Protein AF-A0A935NZQ6-F1 (afdb_monomer_lite)

Structure (mmCIF, N/CA/C/O backbone):
data_AF-A0A935NZQ6-F1
#
_entry.id   AF-A0A935NZQ6-F1
#
loop_
_atom_site.group_PDB
_atom_site.id
_atom_site.type_symbol
_atom_site.label_atom_id
_atom_site.label_alt_id
_atom_site.label_comp_id
_atom_site.label_asym_id
_atom_site.label_entity_id
_atom_site.label_seq_id
_atom_site.pdbx_PDB_ins_code
_atom_site.Cartn_x
_atom_site.Cartn_y
_atom_site.Cartn_z
_atom_site.occupancy
_atom_site.B_iso_or_equiv
_atom_site.auth_seq_id
_atom_site.auth_comp_id
_atom_site.auth_asym_id
_atom_site.auth_atom_id
_atom_site.pdbx_PDB_model_num
ATOM 1 N N . MET A 1 1 ? 27.430 2.231 -12.522 1.00 45.47 1 MET A N 1
ATOM 2 C CA . MET A 1 1 ? 25.991 1.995 -12.296 1.00 45.47 1 MET A CA 1
ATOM 3 C C . MET A 1 1 ? 25.926 1.097 -11.083 1.00 45.47 1 MET A C 1
ATOM 5 O O . MET A 1 1 ? 26.586 0.071 -11.104 1.00 45.47 1 MET A O 1
ATOM 9 N N . SER A 1 2 ? 25.324 1.546 -9.984 1.00 48.81 2 SER A N 1
ATOM 10 C CA . SER A 1 2 ? 25.290 0.745 -8.761 1.00 48.81 2 SER A CA 1
ATOM 11 C C . SER A 1 2 ? 24.293 -0.385 -8.964 1.00 48.81 2 SER A C 1
ATOM 13 O O . SER A 1 2 ? 23.090 -0.133 -8.991 1.00 48.81 2 SER A O 1
ATOM 15 N N . ASP A 1 3 ? 24.790 -1.606 -9.136 1.00 58.00 3 ASP A N 1
ATOM 16 C CA . ASP A 1 3 ? 23.968 -2.803 -9.021 1.00 58.00 3 ASP A CA 1
ATOM 17 C C . ASP A 1 3 ? 23.341 -2.752 -7.623 1.00 58.00 3 ASP A C 1
ATOM 19 O O . ASP A 1 3 ? 24.052 -2.711 -6.616 1.00 58.00 3 ASP A O 1
ATOM 23 N N . GLY A 1 4 ? 22.018 -2.587 -7.551 1.00 65.19 4 GLY A N 1
ATOM 24 C CA . GLY A 1 4 ? 21.311 -2.398 -6.285 1.00 65.19 4 GLY A CA 1
ATOM 25 C C . GLY A 1 4 ? 21.630 -3.496 -5.270 1.00 65.19 4 GLY A C 1
ATOM 26 O O . GLY A 1 4 ? 22.142 -4.563 -5.610 1.00 65.19 4 GLY A O 1
ATOM 27 N N . LYS A 1 5 ? 21.257 -3.287 -4.005 1.00 81.94 5 LYS A N 1
ATOM 28 C CA . LYS A 1 5 ? 21.519 -4.244 -2.911 1.00 81.94 5 LYS A CA 1
ATOM 29 C C . LYS A 1 5 ? 20.957 -5.651 -3.175 1.00 81.94 5 LYS A C 1
ATOM 31 O O . LYS A 1 5 ? 21.402 -6.597 -2.533 1.00 81.94 5 LYS A O 1
ATOM 36 N N . CYS A 1 6 ? 20.007 -5.779 -4.104 1.00 87.62 6 CYS A N 1
ATOM 37 C CA . CYS A 1 6 ? 19.431 -7.041 -4.569 1.00 87.62 6 CYS A CA 1
ATOM 38 C C . CYS A 1 6 ? 19.382 -7.173 -6.100 1.00 87.62 6 CYS A C 1
ATOM 40 O O . CYS A 1 6 ? 18.562 -7.930 -6.616 1.00 87.62 6 CYS A O 1
ATOM 42 N N . GLY A 1 7 ? 20.229 -6.435 -6.820 1.00 88.56 7 GLY A N 1
ATOM 43 C CA . GLY A 1 7 ? 20.198 -6.375 -8.279 1.00 88.56 7 GLY A CA 1
ATOM 44 C C . GLY A 1 7 ? 19.050 -5.527 -8.836 1.00 88.56 7 GLY A C 1
ATOM 45 O O . GLY A 1 7 ? 18.386 -4.777 -8.113 1.00 88.56 7 GLY A O 1
ATOM 46 N N . THR A 1 8 ? 18.858 -5.652 -10.147 1.00 93.44 8 THR A N 1
ATOM 47 C CA . THR A 1 8 ? 17.902 -4.880 -10.947 1.00 93.44 8 THR A CA 1
ATOM 48 C C . THR A 1 8 ? 17.008 -5.838 -11.718 1.00 93.44 8 THR A C 1
ATOM 50 O O . THR A 1 8 ? 17.515 -6.707 -12.427 1.00 93.44 8 THR A O 1
ATOM 53 N N . HIS A 1 9 ? 15.693 -5.669 -11.612 1.00 96.00 9 HIS A N 1
ATOM 54 C CA . HIS A 1 9 ? 14.713 -6.413 -12.405 1.00 96.00 9 HIS A CA 1
ATOM 55 C C . HIS A 1 9 ? 14.101 -5.491 -13.460 1.00 96.00 9 HIS A C 1
ATOM 57 O O . HIS A 1 9 ? 13.864 -4.310 -13.200 1.00 96.00 9 HIS A O 1
ATOM 63 N N . THR A 1 10 ? 13.856 -6.023 -14.658 1.00 96.44 10 THR A N 1
ATOM 64 C CA . THR A 1 10 ? 13.262 -5.267 -15.768 1.00 96.44 10 THR A CA 1
ATOM 65 C C . THR A 1 10 ? 12.012 -5.959 -16.289 1.00 96.44 10 THR A C 1
ATOM 67 O O . THR A 1 10 ? 11.941 -7.186 -16.346 1.00 96.44 10 THR A O 1
ATOM 70 N N . TYR A 1 11 ? 11.024 -5.154 -16.662 1.00 95.88 11 TYR A N 1
ATOM 71 C CA . TYR A 1 11 ? 9.691 -5.597 -17.039 1.00 95.88 11 TYR A CA 1
ATOM 72 C C . TYR A 1 11 ? 9.278 -4.887 -18.331 1.00 95.88 11 TYR A C 1
ATOM 74 O O . TYR A 1 11 ? 9.078 -3.670 -18.315 1.00 95.88 11 TYR A O 1
ATOM 82 N N . PRO A 1 12 ? 9.168 -5.606 -19.460 1.00 95.81 12 PRO A N 1
ATOM 83 C CA . PRO A 1 12 ? 8.698 -5.027 -20.715 1.00 95.81 12 PRO A CA 1
ATOM 84 C C . PRO A 1 12 ? 7.173 -4.838 -20.714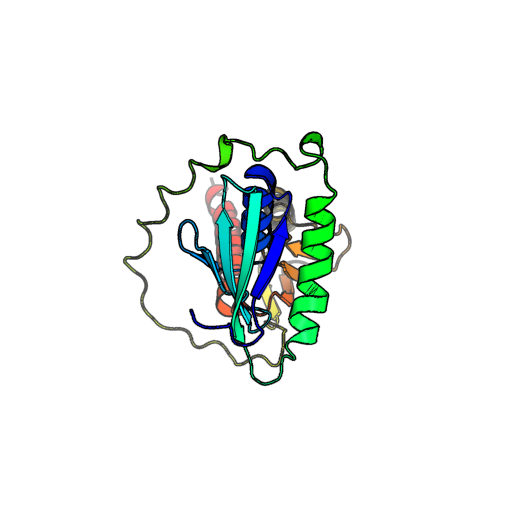 1.00 95.81 12 PRO A C 1
ATOM 86 O O . PRO A 1 12 ? 6.476 -5.335 -19.828 1.00 95.81 12 PRO A O 1
ATOM 89 N N . ASN A 1 13 ? 6.647 -4.184 -21.752 1.00 94.00 13 ASN A N 1
ATOM 90 C CA . ASN A 1 13 ? 5.206 -4.023 -22.001 1.00 94.00 13 ASN A CA 1
ATOM 91 C C . ASN A 1 13 ? 4.448 -3.328 -20.857 1.00 94.00 13 ASN A C 1
ATOM 93 O O . ASN A 1 13 ? 3.295 -3.652 -20.560 1.00 94.00 13 ASN A O 1
ATOM 97 N N . ILE A 1 14 ? 5.111 -2.375 -20.207 1.00 94.94 14 ILE A N 1
ATOM 98 C CA . ILE A 1 14 ? 4.496 -1.497 -19.218 1.00 94.94 14 ILE A CA 1
ATOM 99 C C . ILE A 1 14 ? 4.232 -0.157 -19.900 1.00 94.94 14 ILE A C 1
ATOM 101 O O . ILE A 1 14 ? 5.173 0.502 -20.331 1.00 94.94 14 ILE A O 1
ATOM 105 N N . ASP A 1 15 ? 2.968 0.237 -20.020 1.00 94.06 15 ASP A N 1
ATOM 106 C CA . ASP A 1 15 ? 2.570 1.548 -20.538 1.00 94.06 15 ASP A CA 1
ATOM 107 C C . ASP A 1 15 ? 2.406 2.585 -19.407 1.00 94.06 15 ASP A C 1
ATOM 109 O O . ASP A 1 15 ? 2.466 2.263 -18.216 1.00 94.06 15 ASP A O 1
ATOM 113 N N . GLN A 1 16 ? 2.191 3.851 -19.776 1.00 92.44 16 GLN A N 1
ATOM 114 C CA . GLN A 1 16 ? 2.035 4.950 -18.816 1.00 92.44 16 GLN A CA 1
ATOM 115 C C . GLN A 1 16 ? 0.854 4.736 -17.855 1.00 92.44 16 GLN A C 1
ATOM 117 O O . GLN A 1 16 ? 0.953 5.091 -16.679 1.00 92.44 16 GLN A O 1
ATOM 122 N N . ASN A 1 17 ? -0.256 4.157 -18.322 1.00 91.50 17 ASN A N 1
ATOM 123 C CA . ASN A 1 17 ? -1.436 3.935 -17.485 1.00 91.50 17 ASN A CA 1
ATOM 124 C C . ASN A 1 17 ? -1.132 2.888 -16.410 1.00 91.50 17 ASN A C 1
ATOM 126 O O . ASN A 1 17 ? -1.462 3.093 -15.240 1.00 91.50 17 ASN A O 1
ATOM 130 N N . LYS A 1 18 ? -0.418 1.818 -16.780 1.00 93.62 18 LYS A N 1
ATOM 131 C CA . LYS A 1 18 ? 0.083 0.803 -15.843 1.00 93.62 18 LYS A CA 1
ATOM 132 C C . LYS A 1 18 ? 1.032 1.407 -14.810 1.00 93.62 18 LYS A C 1
ATOM 134 O O . LYS A 1 18 ? 0.883 1.121 -13.625 1.00 93.62 18 LYS A O 1
ATOM 139 N N . ILE A 1 19 ? 1.955 2.282 -15.221 1.00 94.38 19 ILE A N 1
ATOM 140 C CA . ILE A 1 19 ? 2.821 3.012 -14.278 1.00 94.38 19 ILE A CA 1
ATOM 141 C C . ILE A 1 19 ? 1.992 3.839 -13.300 1.00 94.38 19 ILE A C 1
ATOM 143 O O . ILE A 1 19 ? 2.199 3.738 -12.091 1.00 94.38 19 ILE A O 1
ATOM 147 N N . ASN A 1 20 ? 1.041 4.630 -13.794 1.00 92.06 20 ASN A N 1
ATOM 148 C CA . ASN A 1 20 ? 0.223 5.484 -12.938 1.00 92.06 20 ASN A CA 1
ATOM 149 C C . ASN A 1 20 ? -0.570 4.655 -11.917 1.00 92.06 20 ASN A C 1
ATOM 151 O O . ASN A 1 20 ? -0.580 5.003 -10.736 1.00 92.06 20 ASN A O 1
ATOM 155 N N . ALA A 1 21 ? -1.145 3.527 -12.345 1.00 89.88 21 ALA A N 1
ATOM 156 C CA . ALA A 1 21 ? -1.838 2.593 -11.463 1.00 89.88 21 ALA A CA 1
ATOM 157 C C . ALA A 1 21 ? -0.898 1.986 -10.403 1.00 89.88 21 ALA A C 1
ATOM 159 O O . ALA A 1 21 ? -1.248 1.958 -9.224 1.00 89.88 21 ALA A O 1
ATOM 160 N N . ILE A 1 22 ? 0.319 1.571 -10.785 1.00 92.94 22 ILE A N 1
ATOM 161 C CA . ILE A 1 22 ? 1.333 1.062 -9.844 1.00 92.94 22 ILE A CA 1
ATOM 162 C C . ILE A 1 22 ? 1.685 2.132 -8.801 1.00 92.94 22 ILE A C 1
ATOM 164 O O . ILE A 1 22 ? 1.652 1.861 -7.600 1.00 92.94 22 ILE A O 1
ATOM 168 N N . LEU A 1 23 ? 2.002 3.356 -9.233 1.00 94.12 23 LEU A N 1
ATOM 169 C CA . LEU A 1 23 ? 2.381 4.440 -8.321 1.00 94.12 23 LEU A CA 1
ATOM 170 C C . LEU A 1 23 ? 1.223 4.843 -7.401 1.00 94.12 23 LEU A C 1
ATOM 172 O O . LEU A 1 23 ? 1.450 5.143 -6.228 1.00 94.12 23 LEU A O 1
ATOM 176 N N . GLN A 1 24 ? -0.012 4.847 -7.905 1.00 90.00 24 GLN A N 1
ATOM 177 C CA . GLN A 1 24 ? -1.200 5.114 -7.098 1.00 90.00 24 GLN A CA 1
ATOM 178 C C . GLN A 1 24 ? -1.414 4.018 -6.050 1.00 90.00 24 GLN A C 1
ATOM 180 O O . GLN A 1 24 ? -1.582 4.343 -4.876 1.00 90.00 24 GLN A O 1
ATOM 185 N N . ALA A 1 25 ? -1.335 2.743 -6.437 1.00 88.12 25 ALA A N 1
ATOM 186 C CA . ALA A 1 25 ? -1.474 1.616 -5.518 1.00 88.12 25 ALA A CA 1
ATOM 187 C C . ALA A 1 25 ? -0.393 1.630 -4.424 1.00 88.12 25 ALA A C 1
ATOM 189 O O . ALA A 1 25 ? -0.692 1.386 -3.256 1.00 88.12 25 ALA A O 1
ATOM 190 N N . LEU A 1 26 ? 0.849 1.989 -4.772 1.00 90.81 26 LEU A N 1
ATOM 191 C CA . LEU A 1 26 ? 1.933 2.166 -3.800 1.00 90.81 26 LEU A CA 1
ATOM 192 C C . LEU A 1 26 ? 1.633 3.289 -2.799 1.00 90.81 26 LEU A C 1
ATOM 194 O O . LEU A 1 26 ? 1.851 3.118 -1.602 1.00 90.81 26 LEU A O 1
ATOM 198 N N . ARG A 1 27 ? 1.107 4.429 -3.256 1.00 91.06 27 ARG A N 1
ATOM 199 C CA . ARG A 1 27 ? 0.707 5.521 -2.351 1.00 91.06 27 ARG A CA 1
ATOM 200 C C . ARG A 1 27 ? -0.464 5.111 -1.459 1.00 91.06 27 ARG A C 1
ATOM 202 O O . ARG A 1 27 ? -0.442 5.384 -0.264 1.00 91.06 27 ARG A O 1
ATOM 209 N N . GLN A 1 28 ? -1.456 4.419 -2.019 1.00 86.06 28 GLN A N 1
ATOM 210 C CA . GLN A 1 28 ? -2.618 3.917 -1.278 1.00 86.06 28 GLN A CA 1
ATOM 211 C C . GLN A 1 28 ? -2.238 2.867 -0.228 1.00 86.06 28 GLN A C 1
ATOM 213 O O . GLN A 1 28 ? -2.862 2.816 0.828 1.00 86.06 28 GLN A O 1
ATOM 218 N N . SER A 1 29 ? -1.189 2.073 -0.466 1.00 81.94 29 SER A N 1
ATOM 219 C CA . SER A 1 29 ? -0.654 1.135 0.529 1.00 81.94 29 SER A CA 1
ATOM 220 C C . SER A 1 29 ? 0.201 1.805 1.617 1.00 81.94 29 SER A C 1
ATOM 222 O O . SER A 1 29 ? 0.696 1.124 2.516 1.00 81.94 29 SER A O 1
ATOM 224 N N . GLY A 1 30 ? 0.363 3.132 1.563 1.00 88.38 30 GLY A N 1
ATOM 225 C CA . GLY A 1 30 ? 1.135 3.914 2.529 1.00 88.38 30 GLY A CA 1
ATOM 226 C C . GLY A 1 30 ? 2.617 4.060 2.183 1.00 88.38 30 GLY A C 1
ATOM 227 O O . GLY A 1 30 ? 3.390 4.508 3.028 1.00 88.38 30 GLY A O 1
ATOM 228 N N . SER A 1 31 ? 3.037 3.700 0.967 1.00 91.25 31 SER A N 1
ATOM 229 C CA . SER A 1 31 ? 4.415 3.929 0.519 1.00 91.25 31 SER A CA 1
ATOM 230 C C . SER A 1 31 ? 4.630 5.402 0.171 1.00 91.25 31 SER A C 1
ATOM 232 O O . SER A 1 31 ? 3.777 6.048 -0.446 1.00 91.25 31 SER A O 1
ATOM 234 N N . THR A 1 32 ? 5.807 5.936 0.489 1.00 93.94 32 THR A N 1
ATOM 235 C CA . THR A 1 32 ? 6.201 7.269 0.024 1.00 93.94 32 THR A CA 1
ATOM 236 C C . THR A 1 32 ? 6.872 7.153 -1.336 1.00 93.94 32 THR A C 1
ATOM 238 O O . THR A 1 32 ? 7.909 6.513 -1.474 1.00 93.94 32 THR A O 1
ATOM 241 N N . VAL A 1 33 ? 6.289 7.804 -2.342 1.00 95.56 33 VAL A N 1
ATOM 242 C CA . VAL A 1 33 ? 6.829 7.863 -3.705 1.00 95.56 33 VAL A CA 1
ATOM 243 C C . VAL A 1 33 ? 7.297 9.287 -3.984 1.00 95.56 33 VAL A C 1
ATOM 245 O O . VAL A 1 33 ? 6.483 10.211 -3.989 1.00 95.56 33 VAL A O 1
ATOM 248 N N . THR A 1 34 ? 8.588 9.463 -4.250 1.00 95.62 34 THR A N 1
ATOM 249 C CA . THR A 1 34 ? 9.199 10.756 -4.605 1.00 95.62 34 THR A CA 1
ATOM 250 C C . THR A 1 34 ? 9.922 10.679 -5.946 1.00 95.62 34 THR A C 1
ATOM 252 O O . THR A 1 34 ? 10.214 9.592 -6.440 1.00 95.62 34 THR A O 1
ATOM 255 N N . GLY A 1 35 ? 10.233 11.834 -6.534 1.00 93.69 35 GLY A N 1
ATOM 256 C CA . GLY A 1 35 ? 10.883 11.921 -7.842 1.00 93.69 35 GLY A CA 1
ATOM 257 C C . GLY A 1 35 ? 9.901 11.863 -9.012 1.00 93.69 35 GLY A C 1
ATOM 258 O O . GLY A 1 35 ? 8.709 11.605 -8.845 1.00 93.69 35 GLY A O 1
ATOM 259 N N . ASN A 1 36 ? 10.420 12.138 -10.206 1.00 91.94 36 ASN A N 1
ATOM 260 C CA . ASN A 1 36 ? 9.671 12.117 -11.457 1.00 91.94 36 ASN A CA 1
ATOM 261 C C . ASN A 1 36 ? 10.477 11.344 -12.506 1.00 91.94 36 ASN A C 1
ATOM 263 O O . ASN A 1 36 ? 11.131 11.955 -13.343 1.00 91.94 36 ASN A O 1
ATOM 267 N N . ASN A 1 37 ? 10.461 10.011 -12.391 1.00 91.31 37 ASN A N 1
ATOM 268 C CA . ASN A 1 37 ? 11.185 9.065 -13.244 1.00 91.31 37 ASN A CA 1
ATOM 269 C C . ASN A 1 37 ? 12.696 9.380 -13.430 1.00 91.31 37 ASN A C 1
ATOM 271 O O . ASN A 1 37 ? 13.072 10.089 -14.363 1.00 91.31 37 ASN A O 1
ATOM 275 N N . PRO A 1 38 ? 13.590 8.820 -12.594 1.00 95.19 38 PRO A N 1
ATOM 276 C CA . PRO A 1 38 ? 13.330 7.731 -11.657 1.00 95.19 38 PRO A CA 1
ATOM 277 C C . PRO A 1 38 ? 12.513 8.164 -10.432 1.00 95.19 38 PRO A C 1
ATOM 279 O O . PRO A 1 38 ? 12.670 9.266 -9.904 1.00 95.19 38 PRO A O 1
ATOM 282 N N . TRP A 1 39 ? 11.642 7.267 -9.972 1.00 96.44 39 TRP A N 1
ATOM 283 C CA . TRP A 1 39 ? 10.909 7.377 -8.715 1.00 96.44 39 TRP A CA 1
ATOM 284 C C . TRP A 1 39 ? 11.646 6.630 -7.612 1.00 96.44 39 TRP A C 1
ATOM 286 O O . TRP A 1 39 ? 12.048 5.485 -7.802 1.00 96.44 39 TRP A O 1
ATOM 296 N N . ASN A 1 40 ? 11.760 7.243 -6.440 1.00 96.00 40 ASN A N 1
ATOM 297 C CA . ASN A 1 40 ? 12.199 6.571 -5.224 1.00 96.00 40 ASN A CA 1
ATOM 298 C C . ASN A 1 40 ? 10.966 6.193 -4.405 1.00 96.00 40 ASN A C 1
ATOM 300 O O . ASN A 1 40 ? 10.135 7.052 -4.098 1.00 96.00 40 ASN A O 1
ATOM 304 N N . VAL A 1 41 ? 10.860 4.917 -4.058 1.00 95.62 41 VAL A N 1
ATOM 305 C CA . VAL A 1 41 ? 9.750 4.346 -3.300 1.00 95.62 41 VAL A CA 1
ATOM 306 C C . VAL A 1 41 ? 10.285 3.860 -1.964 1.00 95.62 41 VAL A C 1
ATOM 308 O O . VAL A 1 41 ? 11.081 2.923 -1.910 1.00 95.62 41 VAL A O 1
ATOM 311 N N . ASP A 1 42 ? 9.830 4.483 -0.886 1.00 93.88 42 ASP A N 1
ATOM 312 C CA . ASP A 1 42 ? 10.008 3.961 0.462 1.00 93.88 42 ASP A CA 1
ATOM 313 C C . ASP A 1 42 ? 8.748 3.189 0.844 1.00 93.88 42 ASP A C 1
ATOM 315 O O . ASP A 1 42 ? 7.665 3.767 0.972 1.00 93.88 42 ASP A O 1
ATOM 319 N N . THR A 1 43 ? 8.875 1.866 0.958 1.00 89.19 43 THR A N 1
ATOM 320 C CA . THR A 1 43 ? 7.734 1.014 1.317 1.00 89.19 43 THR A CA 1
ATOM 321 C C . THR A 1 43 ? 7.382 1.114 2.791 1.00 89.19 43 THR A C 1
ATOM 323 O O . THR A 1 43 ? 6.297 0.668 3.161 1.00 89.19 43 THR A O 1
ATOM 326 N N . HIS A 1 44 ? 8.279 1.678 3.612 1.00 84.44 44 HIS A N 1
ATOM 327 C CA . HIS A 1 44 ? 8.201 1.791 5.065 1.00 84.44 44 HIS A CA 1
ATOM 328 C C . HIS A 1 44 ? 7.944 0.449 5.769 1.00 84.44 44 HIS A C 1
ATOM 330 O O . HIS A 1 44 ? 8.870 -0.129 6.339 1.00 84.44 44 HIS A O 1
ATOM 336 N N . ASN A 1 45 ? 6.712 -0.067 5.665 1.00 67.50 45 ASN A N 1
ATOM 337 C CA . ASN A 1 45 ? 6.161 -1.322 6.200 1.00 67.50 45 ASN A CA 1
ATOM 338 C C . ASN A 1 45 ? 7.046 -2.546 6.008 1.00 67.50 45 ASN A C 1
ATOM 340 O O . ASN A 1 45 ? 7.062 -3.442 6.847 1.00 67.50 45 ASN A O 1
ATOM 344 N N . ASN A 1 46 ? 7.768 -2.596 4.895 1.00 74.38 46 ASN A N 1
ATOM 345 C CA . ASN A 1 46 ? 8.513 -3.784 4.506 1.00 74.38 46 ASN A CA 1
ATOM 346 C C . ASN A 1 46 ? 10.023 -3.616 4.695 1.00 74.38 46 ASN A C 1
ATOM 348 O O . ASN A 1 46 ? 10.776 -4.547 4.416 1.00 74.38 46 ASN A O 1
ATOM 352 N N . GLY A 1 47 ? 10.479 -2.450 5.179 1.00 84.62 47 GLY A N 1
ATOM 353 C CA . GLY A 1 47 ? 11.900 -2.170 5.380 1.00 84.62 47 GLY A CA 1
ATOM 354 C C . GLY A 1 47 ? 12.710 -2.263 4.087 1.00 84.62 47 GLY A C 1
ATOM 355 O O . GLY A 1 47 ? 13.850 -2.717 4.120 1.00 84.62 47 GLY A O 1
ATOM 356 N N . VAL A 1 48 ? 12.111 -1.907 2.947 1.00 92.06 48 VAL A N 1
ATOM 357 C CA . VAL A 1 48 ? 12.746 -1.938 1.624 1.00 92.06 48 VAL A CA 1
ATOM 358 C C . VAL A 1 48 ? 12.539 -0.595 0.935 1.00 92.06 48 VAL A C 1
ATOM 360 O O . VAL A 1 48 ? 11.417 -0.081 0.882 1.00 92.06 48 VAL A O 1
ATOM 363 N N . LYS A 1 49 ? 13.615 -0.058 0.361 1.00 94.75 49 LYS A N 1
ATOM 364 C CA . LYS A 1 49 ? 13.571 1.101 -0.529 1.00 94.75 49 LYS A CA 1
ATOM 365 C C . LYS A 1 49 ? 13.876 0.657 -1.946 1.00 94.75 49 LYS A C 1
ATOM 367 O O . LYS A 1 49 ? 14.835 -0.077 -2.200 1.00 94.75 49 LYS A O 1
ATOM 372 N N . LEU A 1 50 ? 13.035 1.103 -2.864 1.00 95.50 50 LEU A N 1
ATOM 373 C CA . LEU A 1 50 ? 13.113 0.783 -4.277 1.00 95.50 50 LEU A CA 1
ATOM 374 C C . LEU A 1 50 ? 13.346 2.062 -5.073 1.00 95.50 50 LEU A C 1
ATOM 376 O O . LEU A 1 50 ? 12.923 3.148 -4.680 1.00 95.50 50 LEU A O 1
ATOM 380 N N . GLN A 1 51 ? 13.977 1.923 -6.226 1.00 96.31 51 GLN A N 1
ATOM 381 C CA . GLN A 1 51 ? 13.994 2.939 -7.260 1.00 96.31 51 GLN A CA 1
ATOM 382 C C . GLN A 1 51 ? 13.405 2.336 -8.529 1.00 96.31 51 GLN A C 1
ATOM 384 O O . GLN A 1 51 ? 13.888 1.314 -9.011 1.00 96.31 51 GLN A O 1
ATOM 389 N N . GLY A 1 52 ? 12.345 2.950 -9.040 1.00 96.19 52 GLY A N 1
ATOM 390 C CA . GLY A 1 52 ? 11.723 2.583 -10.304 1.00 96.19 52 GLY A CA 1
ATOM 391 C C . GLY A 1 52 ? 12.083 3.595 -11.382 1.00 96.19 52 GLY A C 1
ATOM 392 O O . GLY A 1 52 ? 12.005 4.795 -11.139 1.00 96.19 52 GLY A O 1
ATOM 393 N N . SER A 1 53 ? 12.436 3.143 -12.576 1.00 96.81 53 SER A N 1
ATOM 394 C CA . SER A 1 53 ? 12.543 3.999 -13.757 1.00 96.81 53 SER A CA 1
ATOM 395 C C . SER A 1 53 ? 11.805 3.366 -14.922 1.00 96.81 53 SER A C 1
ATOM 397 O O . SER A 1 53 ? 11.809 2.151 -15.090 1.00 96.81 53 SER A O 1
ATOM 399 N N . TRP A 1 54 ? 11.136 4.178 -15.726 1.00 97.06 54 TRP A N 1
ATOM 400 C CA . TRP A 1 54 ? 10.371 3.693 -16.866 1.00 97.06 54 TRP A CA 1
ATOM 401 C C . TRP A 1 54 ? 10.816 4.394 -18.138 1.00 97.06 54 TRP A C 1
ATOM 403 O O . TRP A 1 54 ? 10.874 5.619 -18.203 1.00 97.06 54 TRP A O 1
ATOM 413 N N . ASN A 1 55 ? 11.144 3.622 -19.163 1.00 96.56 55 ASN A N 1
ATOM 414 C CA . ASN A 1 55 ? 11.500 4.173 -20.458 1.00 96.56 55 ASN A CA 1
ATOM 415 C C . ASN A 1 55 ? 10.286 4.115 -21.386 1.00 96.56 55 ASN A C 1
ATOM 417 O O . ASN A 1 55 ? 9.900 3.039 -21.836 1.00 96.56 55 ASN A O 1
ATOM 421 N N . GLN A 1 56 ? 9.721 5.280 -21.705 1.00 94.62 56 GLN A N 1
ATOM 422 C CA . GLN A 1 56 ? 8.558 5.396 -22.584 1.00 94.62 56 GLN A CA 1
ATOM 423 C C . GLN A 1 56 ? 8.823 4.871 -24.003 1.00 94.62 56 GLN A C 1
ATOM 425 O O . GLN A 1 56 ? 7.936 4.275 -24.607 1.00 94.62 56 GLN A O 1
ATOM 430 N N . ALA A 1 57 ? 10.037 5.051 -24.532 1.00 94.62 57 ALA A N 1
ATOM 431 C CA . ALA A 1 57 ? 10.376 4.641 -25.895 1.00 94.62 57 ALA A CA 1
ATOM 432 C C . ALA A 1 57 ? 10.405 3.114 -26.051 1.00 94.62 57 ALA A C 1
ATOM 434 O O . ALA A 1 57 ? 10.060 2.594 -27.108 1.00 94.62 57 ALA A O 1
ATOM 435 N N . THR A 1 58 ? 10.803 2.395 -24.999 1.00 95.25 58 THR A N 1
ATOM 436 C CA . THR A 1 58 ? 10.891 0.926 -25.008 1.00 95.25 58 THR A CA 1
ATOM 437 C C . THR A 1 58 ? 9.778 0.247 -24.212 1.00 95.25 58 THR A C 1
ATOM 439 O O . THR A 1 58 ? 9.666 -0.975 -24.250 1.00 95.25 58 THR A O 1
ATOM 442 N N . SER A 1 59 ? 8.946 1.015 -23.498 1.00 95.44 59 SER A N 1
ATOM 443 C CA . SER A 1 59 ? 7.927 0.510 -22.565 1.00 95.44 59 SER A CA 1
ATOM 444 C C . SER A 1 59 ? 8.495 -0.475 -21.531 1.00 95.44 59 SER A C 1
ATOM 446 O O . SER A 1 59 ? 7.847 -1.459 -21.164 1.00 95.44 59 SER A O 1
ATOM 448 N N . VAL A 1 60 ? 9.730 -0.227 -21.075 1.00 96.81 60 VAL A N 1
ATOM 449 C CA . VAL A 1 60 ? 10.428 -1.058 -20.082 1.00 96.81 60 VAL A CA 1
ATOM 450 C C . VAL A 1 60 ? 10.470 -0.337 -18.740 1.00 96.81 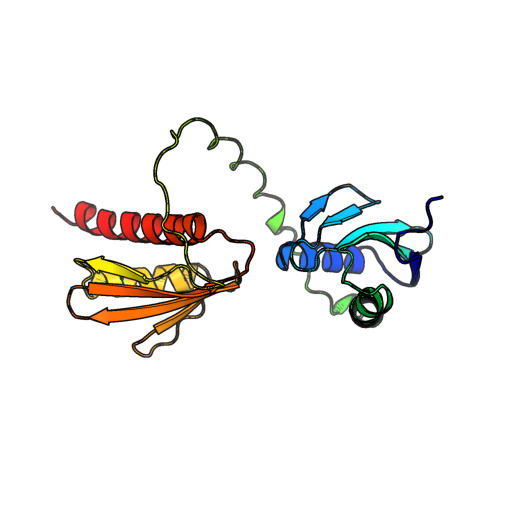60 VAL A C 1
ATOM 452 O O . VAL A 1 60 ? 11.012 0.764 -18.636 1.00 96.81 60 VAL A O 1
ATOM 455 N N . LEU A 1 61 ? 9.928 -0.982 -17.707 1.00 96.69 61 LEU A N 1
ATOM 456 C CA . LEU A 1 61 ? 10.078 -0.595 -16.305 1.00 96.69 61 LEU A CA 1
ATOM 457 C C . LEU A 1 61 ? 11.289 -1.323 -15.711 1.00 96.69 61 LEU A C 1
ATOM 459 O O . LEU A 1 61 ? 11.354 -2.547 -15.757 1.00 96.69 61 LEU A O 1
ATOM 463 N N . ALA A 1 62 ? 12.228 -0.588 -15.129 1.00 97.00 62 ALA A N 1
ATOM 464 C CA . ALA A 1 62 ? 13.324 -1.121 -14.334 1.00 97.00 62 ALA A CA 1
ATOM 465 C C . ALA A 1 62 ? 13.084 -0.809 -12.854 1.00 97.00 62 ALA A C 1
ATOM 467 O O . ALA A 1 62 ? 12.723 0.313 -12.502 1.00 97.00 62 ALA A O 1
ATOM 468 N N . ILE A 1 63 ? 13.289 -1.797 -11.986 1.00 96.00 63 ILE A N 1
ATOM 469 C CA . ILE A 1 63 ? 13.177 -1.656 -10.532 1.00 96.00 63 ILE A CA 1
ATOM 470 C C . ILE A 1 63 ? 14.492 -2.104 -9.903 1.00 96.00 63 ILE A C 1
ATOM 472 O O . ILE A 1 63 ? 15.000 -3.186 -10.202 1.00 96.00 63 ILE A O 1
ATOM 476 N N . ILE A 1 64 ? 15.026 -1.276 -9.012 1.00 95.44 64 ILE A N 1
ATOM 477 C CA . ILE A 1 64 ? 16.274 -1.507 -8.286 1.00 95.44 64 ILE A CA 1
ATOM 478 C C . ILE A 1 64 ? 15.980 -1.445 -6.789 1.00 95.44 64 ILE A C 1
ATOM 480 O O . ILE A 1 64 ? 15.319 -0.515 -6.332 1.00 95.44 64 ILE A O 1
ATOM 484 N N . VAL A 1 65 ? 16.501 -2.391 -6.005 1.00 94.25 65 VAL A N 1
ATOM 485 C CA . VAL A 1 65 ? 16.486 -2.282 -4.535 1.00 94.25 65 VAL A CA 1
ATOM 486 C C . VAL A 1 65 ? 17.660 -1.409 -4.101 1.00 94.25 65 VAL A C 1
ATOM 488 O O . VAL A 1 65 ? 18.818 -1.824 -4.199 1.00 94.25 65 VAL A O 1
ATOM 491 N N . THR A 1 66 ? 17.377 -0.196 -3.635 1.00 93.81 66 THR A N 1
ATOM 492 C CA . THR A 1 66 ? 18.408 0.761 -3.204 1.00 93.81 66 THR A CA 1
ATOM 493 C C . THR A 1 66 ? 18.825 0.532 -1.759 1.00 93.81 66 THR A C 1
ATOM 495 O O . THR A 1 66 ? 20.004 0.672 -1.434 1.00 93.81 66 THR A O 1
ATOM 498 N N . ASP A 1 67 ? 17.883 0.121 -0.911 1.00 93.19 67 ASP A N 1
ATOM 499 C CA . ASP A 1 67 ? 18.119 -0.157 0.501 1.00 93.19 67 ASP A CA 1
ATOM 500 C C . ASP A 1 67 ? 17.180 -1.255 1.010 1.00 93.19 67 ASP A C 1
ATOM 502 O O . ASP A 1 67 ? 16.085 -1.451 0.474 1.00 93.19 67 ASP A O 1
ATOM 506 N N . LYS A 1 68 ? 17.605 -1.978 2.046 1.00 90.81 68 LYS A N 1
ATOM 507 C CA . LYS A 1 68 ? 16.765 -2.968 2.724 1.00 90.81 68 LYS A CA 1
ATOM 508 C C . LYS A 1 68 ? 17.256 -3.265 4.134 1.00 90.81 68 LYS A C 1
ATOM 510 O O . LYS A 1 68 ? 18.459 -3.262 4.401 1.00 90.81 68 LYS A O 1
ATOM 515 N N . ASN A 1 69 ? 16.340 -3.694 4.992 1.00 88.31 69 ASN A N 1
ATOM 516 C CA . ASN A 1 69 ? 16.688 -4.264 6.284 1.00 88.31 69 ASN A CA 1
ATOM 517 C C . ASN A 1 69 ? 17.524 -5.546 6.119 1.00 88.31 69 ASN A C 1
ATOM 519 O O . ASN A 1 69 ? 17.349 -6.342 5.187 1.00 88.31 69 ASN A O 1
ATOM 523 N N . TRP A 1 70 ? 18.454 -5.757 7.051 1.00 83.56 70 TRP A N 1
ATOM 524 C CA . TRP A 1 70 ? 19.433 -6.845 6.979 1.00 83.56 70 TRP A CA 1
ATOM 525 C C . TRP A 1 70 ? 18.781 -8.238 6.965 1.00 83.56 70 TRP A C 1
ATOM 527 O O . TRP A 1 70 ? 19.274 -9.129 6.279 1.00 83.56 70 TRP A O 1
ATOM 537 N N . TYR A 1 71 ? 17.644 -8.399 7.649 1.00 84.19 71 TYR A N 1
ATOM 538 C CA . TYR A 1 71 ? 16.922 -9.667 7.782 1.00 84.19 71 TYR A CA 1
ATOM 539 C C . TYR A 1 71 ? 15.997 -9.996 6.601 1.00 84.19 71 TYR A C 1
ATOM 541 O O . TYR A 1 71 ? 15.416 -11.076 6.582 1.00 84.19 71 TYR A O 1
ATOM 549 N N . VAL A 1 72 ? 15.837 -9.099 5.620 1.00 85.44 72 VAL A N 1
ATOM 550 C CA . VAL A 1 72 ? 14.977 -9.333 4.448 1.00 85.44 72 VAL A CA 1
ATOM 551 C C . VAL A 1 72 ? 15.817 -9.946 3.318 1.00 85.44 72 VAL A C 1
ATOM 553 O O . VAL A 1 72 ? 16.694 -9.261 2.779 1.00 85.44 72 VAL A O 1
ATOM 556 N N . PRO A 1 73 ? 15.607 -11.218 2.925 1.00 90.88 73 PRO A N 1
ATOM 557 C CA . PRO A 1 73 ? 16.354 -11.830 1.829 1.00 90.88 73 PRO A CA 1
ATOM 558 C C . PRO A 1 73 ? 15.944 -11.232 0.481 1.00 90.88 73 PRO A C 1
ATOM 560 O O . PRO A 1 73 ? 14.758 -11.024 0.235 1.00 90.88 73 PRO A O 1
ATOM 563 N N . CYS A 1 74 ? 16.902 -11.031 -0.428 1.00 90.94 74 CYS A N 1
ATOM 564 C CA . CYS A 1 74 ? 16.619 -10.489 -1.762 1.00 90.94 74 CYS A CA 1
ATOM 565 C C . CYS A 1 74 ? 15.593 -11.321 -2.542 1.00 90.94 74 CYS A C 1
ATOM 567 O O . CYS A 1 74 ? 14.695 -10.754 -3.153 1.00 90.94 74 CYS A O 1
ATOM 569 N N . GLY A 1 75 ? 15.673 -12.654 -2.450 1.00 91.56 75 GLY A N 1
ATOM 570 C CA . GLY A 1 75 ? 14.699 -13.546 -3.083 1.00 91.56 75 GLY A CA 1
ATOM 571 C C . GLY A 1 75 ? 13.266 -13.259 -2.635 1.00 91.56 75 GLY A C 1
ATOM 572 O O . GLY A 1 75 ? 12.389 -13.146 -3.470 1.00 91.56 75 GLY A O 1
ATOM 573 N N . LYS A 1 76 ? 13.035 -12.996 -1.341 1.00 89.44 76 LYS A N 1
ATOM 574 C CA . LYS A 1 76 ? 11.690 -12.698 -0.819 1.00 89.44 76 LYS A CA 1
ATOM 575 C C . LYS A 1 76 ? 11.115 -11.379 -1.328 1.00 89.44 76 LYS A C 1
ATOM 577 O O . LYS A 1 76 ? 9.901 -11.272 -1.492 1.00 89.44 76 LYS A O 1
ATOM 582 N N . ILE A 1 77 ? 11.974 -10.391 -1.580 1.00 92.25 77 ILE A N 1
ATOM 583 C CA . ILE A 1 77 ? 11.559 -9.116 -2.174 1.00 92.25 77 ILE A CA 1
ATOM 584 C C . ILE A 1 77 ? 11.039 -9.376 -3.590 1.00 92.25 77 ILE A C 1
ATOM 586 O O . ILE A 1 77 ? 9.917 -8.991 -3.914 1.00 92.25 77 ILE A O 1
ATOM 590 N N . TRP A 1 78 ? 11.816 -10.089 -4.405 1.00 94.56 78 TRP A N 1
ATOM 591 C CA . TRP A 1 78 ? 11.452 -10.375 -5.793 1.00 94.56 78 TRP A CA 1
ATOM 592 C C . TRP A 1 78 ? 10.306 -11.381 -5.925 1.00 94.56 78 TRP A C 1
ATOM 594 O O . TRP A 1 78 ? 9.408 -11.150 -6.724 1.00 94.56 78 TRP A O 1
ATOM 604 N N . ASP A 1 79 ? 10.234 -12.396 -5.061 1.00 92.69 79 ASP A N 1
ATOM 605 C CA . ASP A 1 79 ? 9.094 -13.324 -4.969 1.00 92.69 79 ASP A CA 1
ATOM 606 C C . ASP A 1 79 ? 7.764 -12.587 -4.733 1.00 92.69 79 ASP A C 1
ATOM 608 O O . ASP A 1 79 ? 6.701 -13.094 -5.083 1.00 92.69 79 ASP A O 1
ATOM 612 N N . THR A 1 80 ? 7.817 -11.395 -4.130 1.00 90.56 80 THR A N 1
ATOM 613 C CA . THR A 1 80 ? 6.640 -10.555 -3.882 1.00 90.56 80 THR A CA 1
ATOM 614 C C . THR A 1 80 ? 6.381 -9.586 -5.035 1.00 90.56 80 THR A C 1
ATOM 616 O O . THR A 1 80 ? 5.239 -9.429 -5.460 1.00 90.56 80 THR A O 1
ATOM 619 N N . ILE A 1 81 ? 7.420 -8.922 -5.551 1.00 92.88 81 ILE A N 1
ATOM 620 C CA . ILE A 1 81 ? 7.275 -7.895 -6.595 1.00 92.88 81 ILE A CA 1
ATOM 621 C C . ILE A 1 81 ? 6.972 -8.525 -7.961 1.00 92.88 81 ILE A C 1
ATOM 623 O O . ILE A 1 81 ? 6.068 -8.056 -8.655 1.00 92.88 81 ILE A O 1
ATOM 627 N N . ASP A 1 82 ? 7.682 -9.589 -8.344 1.00 94.00 82 ASP A N 1
ATOM 628 C CA . ASP A 1 82 ? 7.597 -10.177 -9.683 1.00 94.00 82 ASP A CA 1
ATOM 629 C C . ASP A 1 82 ? 6.164 -10.618 -10.041 1.00 94.00 82 ASP A C 1
ATOM 631 O O . ASP A 1 82 ? 5.694 -10.254 -11.125 1.00 94.00 82 ASP A O 1
ATOM 635 N N . PRO A 1 83 ? 5.416 -11.345 -9.182 1.00 92.50 83 PRO A N 1
ATOM 636 C CA . PRO A 1 83 ? 4.048 -11.746 -9.507 1.00 92.50 83 PRO A CA 1
ATOM 637 C C . PRO A 1 83 ? 3.096 -10.553 -9.632 1.00 92.50 83 PRO A C 1
ATOM 639 O O . PRO A 1 83 ? 2.239 -10.544 -10.513 1.00 92.50 83 PRO A O 1
ATOM 642 N N . LEU A 1 84 ? 3.260 -9.526 -8.791 1.00 90.56 84 LEU A N 1
ATOM 643 C CA . LEU A 1 84 ? 2.414 -8.330 -8.827 1.00 90.56 84 LEU A CA 1
ATOM 644 C C . LEU A 1 84 ? 2.601 -7.563 -10.137 1.00 90.56 84 LEU A C 1
ATOM 646 O O . LEU A 1 84 ? 1.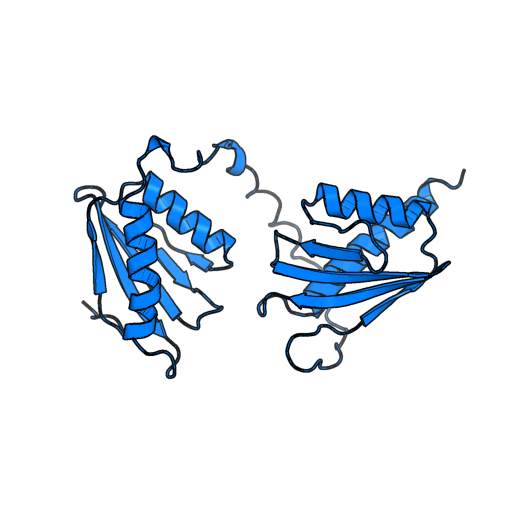618 -7.197 -10.781 1.00 90.56 84 LEU A O 1
ATOM 650 N N . ILE A 1 85 ? 3.849 -7.372 -10.570 1.00 92.31 85 ILE A N 1
ATOM 651 C CA . ILE A 1 85 ? 4.127 -6.695 -11.840 1.00 92.31 85 ILE A CA 1
ATOM 652 C C . ILE A 1 85 ? 3.669 -7.546 -13.028 1.00 92.31 85 ILE A C 1
ATOM 654 O O . ILE A 1 85 ? 3.086 -7.002 -13.964 1.00 92.31 85 ILE A O 1
ATOM 658 N N . ARG A 1 86 ? 3.846 -8.874 -12.987 1.00 91.00 86 ARG A N 1
ATOM 659 C CA . ARG A 1 86 ? 3.333 -9.773 -14.038 1.00 91.00 86 ARG A CA 1
ATOM 660 C C . ARG A 1 86 ? 1.816 -9.705 -14.176 1.00 91.00 86 ARG A C 1
ATOM 662 O O . ARG A 1 86 ? 1.321 -9.681 -15.300 1.00 91.00 86 ARG A O 1
ATOM 669 N N . ASN A 1 87 ? 1.085 -9.610 -13.067 1.00 89.19 87 ASN A N 1
ATOM 670 C CA . ASN A 1 87 ? -0.362 -9.408 -13.115 1.00 89.19 87 ASN A CA 1
ATOM 671 C C . ASN A 1 87 ? -0.701 -8.087 -13.820 1.00 89.19 87 ASN A C 1
ATOM 673 O O . ASN A 1 87 ? -1.535 -8.070 -14.718 1.00 89.19 87 ASN A O 1
ATOM 677 N N . VAL A 1 88 ? 0.010 -6.998 -13.505 1.00 88.62 88 VAL A N 1
ATOM 678 C CA . VAL A 1 88 ? -0.176 -5.703 -14.186 1.00 88.62 88 VAL A CA 1
ATOM 679 C C . VAL A 1 88 ? 0.193 -5.770 -15.676 1.00 88.62 88 VAL A C 1
ATOM 681 O O . VAL A 1 88 ? -0.463 -5.139 -16.506 1.00 88.62 88 VAL A O 1
ATOM 684 N N . GLN A 1 89 ? 1.206 -6.555 -16.054 1.00 88.81 89 GLN A N 1
ATOM 685 C CA . GLN A 1 89 ? 1.552 -6.773 -17.463 1.00 88.81 89 GLN A CA 1
ATOM 686 C C . GLN A 1 89 ? 0.403 -7.425 -18.237 1.00 88.81 89 GLN A C 1
ATOM 688 O O . GLN A 1 89 ? 0.170 -7.039 -19.382 1.00 88.81 89 GLN A O 1
ATOM 693 N N . GLN A 1 90 ? -0.317 -8.360 -17.615 1.00 86.88 90 GLN A N 1
ATOM 694 C CA . GLN A 1 90 ? -1.411 -9.107 -18.242 1.00 86.88 90 GLN A CA 1
ATOM 695 C C . GLN A 1 90 ? -2.724 -8.323 -18.339 1.00 86.88 90 GLN A C 1
ATOM 697 O O . GLN A 1 90 ? -3.546 -8.659 -19.186 1.00 86.88 90 GLN A O 1
ATOM 702 N N . LEU A 1 91 ? -2.915 -7.278 -17.527 1.00 83.56 91 LEU A N 1
ATOM 703 C CA . LEU A 1 91 ? -4.108 -6.436 -17.608 1.00 83.56 91 LEU A CA 1
ATOM 704 C C . LEU A 1 91 ? -4.188 -5.731 -18.966 1.00 83.56 91 LEU A C 1
ATOM 706 O O . LEU A 1 91 ? -3.217 -5.103 -19.424 1.00 83.56 91 LEU A O 1
ATOM 710 N N . ALA A 1 92 ? -5.364 -5.807 -19.591 1.00 76.06 92 ALA A N 1
ATOM 711 C CA . ALA A 1 92 ? -5.670 -4.999 -20.758 1.00 76.06 92 ALA A CA 1
ATOM 712 C C . ALA A 1 92 ? -5.821 -3.527 -20.344 1.00 76.06 92 ALA A C 1
ATOM 714 O O . ALA A 1 92 ? -6.282 -3.214 -19.246 1.00 76.06 92 ALA A O 1
ATOM 715 N N . ALA A 1 93 ? -5.476 -2.598 -21.240 1.00 65.06 93 ALA A N 1
ATOM 716 C CA . ALA A 1 93 ? -5.596 -1.162 -20.967 1.00 65.06 93 ALA A CA 1
ATOM 717 C C . ALA A 1 93 ? -7.035 -0.734 -20.600 1.00 65.06 93 ALA A C 1
ATOM 719 O O . ALA A 1 93 ? -7.220 0.252 -19.896 1.00 65.06 93 ALA A O 1
ATOM 720 N N . SER A 1 94 ? -8.042 -1.493 -21.047 1.00 61.81 94 SER A N 1
ATOM 721 C CA . SER A 1 94 ? -9.467 -1.290 -20.760 1.00 61.81 94 SER A CA 1
ATOM 722 C C . SER A 1 94 ? -9.914 -1.737 -19.364 1.00 61.81 94 SER A C 1
ATOM 724 O O . SER A 1 94 ? -11.027 -1.414 -18.965 1.00 61.81 94 SER A O 1
ATOM 726 N N . GLU A 1 95 ? -9.091 -2.498 -18.640 1.00 64.31 95 GLU A N 1
ATOM 727 C CA . GLU A 1 95 ? -9.428 -3.064 -17.323 1.00 64.31 95 GLU A CA 1
ATOM 728 C C . GLU A 1 95 ? -8.770 -2.306 -16.164 1.00 64.31 95 GLU A C 1
ATOM 730 O O . GLU A 1 95 ? -9.028 -2.599 -14.996 1.00 64.31 95 GLU A O 1
ATOM 735 N N . LEU A 1 96 ? -7.920 -1.321 -16.466 1.00 64.75 96 LEU A N 1
ATOM 736 C CA . LEU A 1 96 ? -7.360 -0.450 -15.444 1.00 64.75 96 LEU A CA 1
ATOM 737 C C . LEU A 1 96 ? -8.455 0.504 -14.948 1.00 64.75 96 LEU A C 1
ATOM 739 O O . LEU A 1 96 ? -9.146 1.105 -15.776 1.00 64.75 96 LEU A O 1
ATOM 743 N N . PRO A 1 97 ? -8.624 0.671 -13.620 1.00 56.88 97 PRO A N 1
ATOM 744 C CA . PRO A 1 97 ? -9.561 1.648 -13.090 1.00 56.88 97 PRO A CA 1
ATOM 745 C C . PRO A 1 97 ? -9.205 3.008 -13.685 1.00 56.88 97 PRO A C 1
ATOM 747 O O . PRO A 1 97 ? -8.056 3.445 -13.595 1.00 56.88 97 PRO A O 1
ATOM 750 N N . ALA A 1 98 ? -10.173 3.639 -14.350 1.00 52.22 98 ALA A N 1
ATOM 751 C CA . ALA A 1 98 ? -9.982 4.958 -14.922 1.00 52.22 98 ALA A CA 1
ATOM 752 C C . ALA A 1 98 ? -9.510 5.891 -13.801 1.00 52.22 98 ALA A C 1
ATOM 754 O O . ALA A 1 98 ? -10.246 6.150 -12.850 1.00 52.22 98 ALA A O 1
ATOM 755 N N . LEU A 1 99 ? -8.266 6.359 -13.902 1.00 50.75 99 LEU A N 1
ATOM 756 C CA . LEU A 1 99 ? -7.765 7.481 -13.120 1.00 50.75 99 LEU A CA 1
ATOM 757 C C . LEU A 1 99 ? -8.614 8.692 -13.522 1.00 50.75 99 LEU A C 1
ATOM 759 O O . LEU A 1 99 ? -8.328 9.349 -14.521 1.00 50.75 99 LEU A O 1
ATOM 763 N N . SER A 1 100 ? -9.721 8.923 -12.816 1.00 45.91 100 SER A N 1
ATOM 764 C CA . SER A 1 100 ? -10.576 10.085 -13.034 1.00 45.91 100 SER A CA 1
ATOM 765 C C . SER A 1 100 ? -9.759 11.345 -12.770 1.00 45.91 100 SER A C 1
ATOM 767 O O . SER A 1 100 ? -9.097 11.461 -11.741 1.00 45.91 100 SER A O 1
ATOM 769 N N . ALA A 1 101 ? -9.808 12.289 -13.708 1.00 49.31 101 ALA A N 1
ATOM 770 C CA . ALA A 1 101 ? -9.058 13.543 -13.673 1.00 49.31 101 ALA A CA 1
ATOM 771 C C . ALA A 1 101 ? -9.451 14.487 -12.512 1.00 49.31 101 ALA A C 1
ATOM 773 O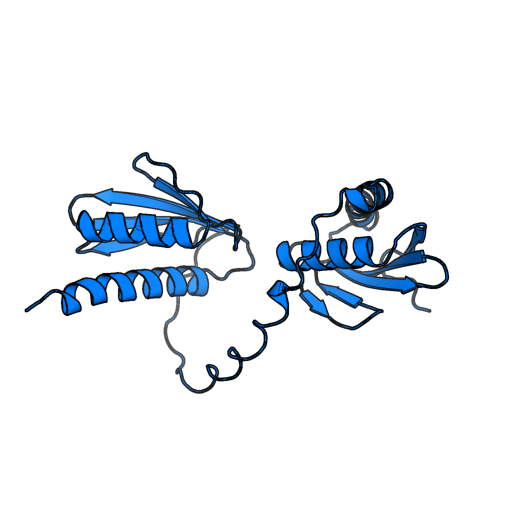 O . ALA A 1 101 ? -8.821 15.526 -12.339 1.00 49.31 101 ALA A O 1
ATOM 774 N N . ASP A 1 102 ? -10.446 14.120 -11.701 1.00 47.06 102 ASP A N 1
ATOM 775 C CA . ASP A 1 102 ? -11.011 14.952 -10.635 1.00 47.06 102 ASP A CA 1
ATOM 776 C C . ASP A 1 102 ? -10.182 14.987 -9.330 1.00 47.06 102 ASP A C 1
ATOM 778 O O . ASP A 1 102 ? -10.495 15.762 -8.433 1.00 47.06 102 ASP A O 1
ATOM 782 N N . ASP A 1 103 ? -9.091 14.218 -9.211 1.00 45.44 103 ASP A N 1
ATOM 783 C CA . ASP A 1 103 ? -8.221 14.220 -8.014 1.00 45.44 103 ASP A CA 1
ATOM 784 C C . ASP A 1 103 ? -7.031 15.208 -8.094 1.00 45.44 103 ASP A C 1
ATOM 786 O O . ASP A 1 103 ? -6.194 15.264 -7.188 1.00 45.44 103 ASP A O 1
ATOM 790 N N . ALA A 1 104 ? -6.924 16.008 -9.162 1.00 43.59 104 ALA A N 1
ATOM 791 C CA . ALA A 1 104 ? -5.821 16.960 -9.345 1.00 43.59 104 ALA A CA 1
ATOM 792 C C . ALA A 1 104 ? -5.960 18.269 -8.530 1.00 43.59 104 ALA A C 1
ATOM 794 O O . ALA A 1 104 ? -4.994 19.027 -8.453 1.00 43.59 104 ALA A O 1
ATOM 795 N N . ASP A 1 105 ? -7.110 18.527 -7.892 1.00 38.88 105 ASP A N 1
ATOM 796 C CA . ASP A 1 105 ? -7.447 19.847 -7.320 1.00 38.88 105 ASP A CA 1
ATOM 797 C C . ASP A 1 105 ? -7.405 19.928 -5.774 1.00 38.88 105 ASP A C 1
ATOM 799 O O . ASP A 1 105 ? -7.781 20.929 -5.170 1.00 38.88 105 ASP A O 1
ATOM 803 N N . LEU A 1 106 ? -6.904 18.894 -5.084 1.00 41.44 106 LEU A N 1
ATOM 804 C CA . LEU A 1 106 ? -6.826 18.875 -3.607 1.00 41.44 106 LEU A CA 1
ATOM 805 C C . LEU A 1 106 ? -5.438 19.212 -3.029 1.00 41.44 106 LEU A C 1
ATOM 807 O O . LEU A 1 106 ? -5.235 19.130 -1.817 1.00 41.44 106 LEU A O 1
ATOM 811 N N . ALA A 1 107 ? -4.477 19.635 -3.855 1.00 37.97 107 ALA A N 1
ATOM 812 C CA . ALA A 1 107 ? -3.110 19.928 -3.407 1.00 37.97 107 ALA A CA 1
ATOM 813 C C . ALA A 1 107 ? -2.895 21.353 -2.840 1.00 37.97 107 ALA A C 1
ATOM 815 O O . ALA A 1 107 ? -1.792 21.657 -2.387 1.00 37.97 107 ALA A O 1
ATOM 816 N N . ALA A 1 108 ? -3.906 22.231 -2.831 1.00 34.56 108 ALA A N 1
ATOM 817 C CA . ALA A 1 108 ? -3.698 23.662 -2.565 1.00 34.56 108 ALA A CA 1
ATOM 818 C C . ALA A 1 108 ? -3.994 24.198 -1.138 1.00 34.56 108 ALA A C 1
ATOM 820 O O . ALA A 1 108 ? -3.375 25.204 -0.796 1.00 34.56 108 ALA A O 1
ATOM 821 N N . PRO A 1 109 ? -4.828 23.601 -0.252 1.00 33.53 109 PRO A N 1
ATOM 822 C CA . PRO A 1 109 ? -5.085 24.226 1.057 1.00 33.53 109 PRO A CA 1
ATOM 823 C C . PRO A 1 109 ? -4.453 23.544 2.292 1.00 33.53 109 PRO A C 1
ATOM 825 O O . PRO A 1 109 ? -4.781 23.931 3.409 1.00 33.53 109 PRO A O 1
ATOM 828 N N . MET A 1 110 ? -3.522 22.585 2.164 1.00 26.12 110 MET A N 1
ATOM 829 C CA . MET A 1 110 ? -2.844 21.984 3.342 1.00 26.12 110 MET A CA 1
ATOM 830 C C . MET A 1 110 ? -1.620 22.766 3.858 1.00 26.12 110 MET A C 1
ATOM 832 O O . MET A 1 110 ? -1.136 22.490 4.954 1.00 26.12 110 MET A O 1
ATOM 836 N N . ALA A 1 111 ? -1.128 23.770 3.125 1.00 29.45 111 ALA A N 1
ATOM 837 C CA . ALA A 1 111 ? 0.081 24.512 3.503 1.00 29.45 111 ALA A CA 1
ATOM 838 C C . ALA A 1 111 ? -0.133 25.583 4.599 1.00 29.45 111 ALA A C 1
ATOM 840 O O . ALA A 1 111 ? 0.842 26.126 5.110 1.00 29.45 111 ALA A O 1
ATOM 841 N N . ALA A 1 112 ? -1.377 25.881 4.996 1.00 29.95 112 ALA A N 1
ATOM 842 C CA . ALA A 1 112 ? -1.682 26.982 5.920 1.00 29.95 112 ALA A CA 1
ATOM 843 C C . ALA A 1 112 ? -1.895 26.573 7.395 1.00 29.95 112 ALA A C 1
ATOM 845 O O . ALA A 1 112 ? -2.094 27.442 8.237 1.00 29.95 112 ALA A O 1
ATOM 846 N N . ALA A 1 113 ? -1.827 25.283 7.746 1.00 27.44 113 ALA A N 1
ATOM 847 C CA . ALA A 1 113 ? -2.126 24.811 9.108 1.00 27.44 113 ALA A CA 1
ATOM 848 C C . ALA A 1 113 ? -0.888 24.581 10.009 1.00 27.44 113 ALA A C 1
ATOM 850 O O . ALA A 1 113 ? -1.034 24.126 11.141 1.00 27.44 113 ALA A O 1
ATOM 851 N N . LEU A 1 114 ? 0.333 24.883 9.545 1.00 28.22 114 LEU A N 1
ATOM 852 C CA . LEU A 1 114 ? 1.579 24.506 10.239 1.00 28.22 114 LEU A CA 1
ATOM 853 C C . LEU A 1 114 ? 2.219 25.608 11.110 1.00 28.22 114 LEU A C 1
ATOM 855 O O . LEU A 1 114 ? 3.420 25.566 11.368 1.00 28.22 114 LEU A O 1
ATOM 859 N N . ALA A 1 115 ? 1.449 26.588 11.586 1.00 30.70 115 ALA A N 1
ATOM 860 C CA . ALA A 1 115 ? 1.972 27.653 12.445 1.00 30.70 115 ALA A CA 1
ATOM 861 C C . ALA A 1 115 ? 1.042 27.963 13.626 1.00 30.70 115 ALA A C 1
ATOM 863 O O . ALA A 1 115 ? 0.455 29.035 13.676 1.00 30.70 115 ALA A O 1
ATOM 864 N N . ALA A 1 116 ? 0.899 27.006 14.550 1.00 37.19 116 ALA A N 1
ATOM 865 C CA . ALA A 1 116 ? 0.796 27.217 16.004 1.00 37.19 116 ALA A CA 1
ATOM 866 C C . ALA A 1 116 ? 0.165 25.991 16.683 1.00 37.19 116 ALA A C 1
ATOM 868 O O . ALA A 1 116 ? -1.049 25.822 16.657 1.00 37.19 116 ALA A O 1
ATOM 869 N N . ALA A 1 117 ? 0.975 25.173 17.356 1.00 26.53 117 ALA A N 1
ATOM 870 C CA . ALA A 1 117 ? 0.526 24.418 18.525 1.00 26.53 117 ALA A CA 1
ATOM 871 C C . ALA A 1 117 ? 1.745 24.003 19.372 1.00 26.53 117 ALA A C 1
ATOM 873 O O . ALA A 1 117 ? 2.713 23.482 18.813 1.00 26.53 117 ALA A O 1
ATOM 874 N N . PRO A 1 118 ? 1.734 24.257 20.693 1.00 31.39 118 PRO A N 1
ATOM 875 C CA . PRO A 1 118 ? 2.835 23.927 21.587 1.00 31.39 118 PRO A CA 1
ATOM 876 C C . PRO A 1 118 ? 2.871 22.436 21.938 1.00 31.39 118 PRO A C 1
ATOM 878 O O . PRO A 1 118 ? 1.859 21.737 21.935 1.00 31.39 118 PRO A O 1
ATOM 881 N N . ALA A 1 119 ? 4.077 21.980 22.268 1.00 38.25 119 ALA A N 1
ATOM 882 C CA . ALA A 1 119 ? 4.357 20.663 22.805 1.00 38.25 119 ALA A CA 1
ATOM 883 C C . ALA A 1 119 ? 3.916 20.580 24.270 1.00 38.25 119 ALA A C 1
ATOM 885 O O . ALA A 1 119 ? 4.510 21.256 25.101 1.00 38.25 119 ALA A O 1
ATOM 886 N N . ASP A 1 120 ? 2.926 19.746 24.578 1.00 34.22 120 ASP A N 1
ATOM 887 C CA . ASP A 1 120 ? 2.981 18.831 25.722 1.00 34.22 120 ASP A CA 1
ATOM 888 C C . ASP A 1 120 ? 1.805 17.846 25.665 1.00 34.22 120 ASP A C 1
ATOM 890 O O . ASP A 1 120 ? 0.688 18.250 25.351 1.00 34.22 120 ASP A O 1
ATOM 894 N N . LEU A 1 121 ? 2.087 16.570 25.937 1.00 32.91 121 LEU A N 1
ATOM 895 C CA . LEU A 1 121 ? 1.209 15.520 26.478 1.00 32.91 121 LEU A CA 1
ATOM 896 C C . LEU A 1 121 ? 1.856 14.162 26.181 1.00 32.91 121 LEU A C 1
ATOM 898 O O . LEU A 1 121 ? 1.686 13.556 25.120 1.00 32.91 121 LEU A O 1
ATOM 902 N N . ALA A 1 122 ? 2.627 13.691 27.158 1.00 38.12 122 ALA A N 1
ATOM 903 C CA . ALA A 1 122 ? 3.194 12.354 27.189 1.00 38.12 122 ALA A CA 1
ATOM 904 C C . ALA A 1 122 ? 2.087 11.282 27.138 1.00 38.12 122 ALA A C 1
ATOM 906 O O . ALA A 1 122 ? 1.220 11.215 28.010 1.00 38.12 122 ALA A O 1
ATOM 907 N N . ALA A 1 123 ? 2.133 10.421 26.119 1.00 38.41 123 ALA A N 1
ATOM 908 C CA . ALA A 1 123 ? 1.280 9.242 26.012 1.00 38.41 123 ALA A CA 1
ATOM 909 C C . ALA A 1 123 ? 1.896 8.049 26.777 1.00 38.41 123 ALA A C 1
ATOM 911 O O . ALA A 1 123 ? 3.112 7.848 26.711 1.00 38.41 123 ALA A O 1
ATOM 912 N N . PRO A 1 124 ? 1.088 7.221 27.468 1.00 38.88 124 PRO A N 1
ATOM 913 C CA . PRO A 1 124 ? 1.571 5.999 28.104 1.00 38.88 124 PRO A CA 1
ATOM 914 C C . PRO A 1 124 ? 2.010 4.977 27.044 1.00 38.88 124 PRO A C 1
ATOM 916 O O . PRO A 1 124 ? 1.343 4.794 26.024 1.00 38.88 124 PRO A O 1
ATOM 919 N N . GLN A 1 125 ? 3.144 4.312 27.284 1.00 40.44 125 GLN A N 1
ATOM 920 C CA . GLN A 1 125 ? 3.691 3.292 26.388 1.00 40.44 125 GLN A CA 1
ATOM 921 C C . GLN A 1 125 ? 2.748 2.083 26.312 1.00 40.44 125 GLN A C 1
ATOM 923 O O . GLN A 1 125 ? 2.511 1.404 27.309 1.00 40.44 125 GLN A O 1
ATOM 928 N N . ALA A 1 126 ? 2.205 1.827 25.121 1.00 42.28 126 ALA A N 1
ATOM 929 C CA . ALA A 1 126 ? 1.379 0.664 24.832 1.00 42.28 126 ALA A CA 1
ATOM 930 C C . ALA A 1 126 ? 2.225 -0.440 24.178 1.00 42.28 126 ALA A C 1
ATOM 932 O O . ALA A 1 126 ? 2.974 -0.176 23.238 1.00 42.28 126 ALA A O 1
ATOM 933 N N . ASN A 1 127 ? 2.083 -1.668 24.681 1.00 43.34 127 ASN A N 1
ATOM 934 C CA . ASN A 1 127 ? 2.689 -2.868 24.107 1.00 43.34 127 ASN A CA 1
ATOM 935 C C . ASN A 1 127 ? 2.082 -3.184 22.727 1.00 43.34 127 ASN A C 1
ATOM 937 O O . ASN A 1 127 ? 0.866 -3.102 22.544 1.00 43.34 127 ASN A O 1
ATOM 941 N N . ASP A 1 128 ? 2.959 -3.534 21.785 1.00 51.75 128 ASP A N 1
ATOM 942 C CA . ASP A 1 128 ? 2.748 -4.193 20.490 1.00 51.75 128 ASP A CA 1
ATOM 943 C C . ASP A 1 128 ? 1.311 -4.183 19.929 1.00 51.75 128 ASP A C 1
ATOM 945 O O . ASP A 1 128 ? 0.525 -5.115 20.088 1.00 51.75 128 ASP A O 1
ATOM 949 N N . GLY A 1 129 ? 0.984 -3.119 19.191 1.00 58.28 129 GLY A N 1
ATOM 950 C CA . GLY A 1 129 ? -0.112 -3.115 18.213 1.00 58.28 129 GLY A CA 1
ATOM 951 C C . GLY A 1 129 ? -1.480 -2.619 18.692 1.00 58.28 129 GLY A C 1
ATOM 952 O O . GLY A 1 129 ? -2.308 -2.286 17.843 1.00 58.28 129 GLY A O 1
ATOM 953 N N . MET A 1 130 ? -1.721 -2.479 20.000 1.00 67.19 130 MET A N 1
ATOM 954 C CA . MET A 1 130 ? -2.974 -1.913 20.525 1.00 67.19 130 MET A CA 1
ATOM 955 C C . MET A 1 130 ? -2.763 -0.496 21.058 1.00 67.19 130 MET A C 1
ATOM 957 O O . MET A 1 130 ? -1.912 -0.271 21.908 1.00 67.19 130 MET A O 1
ATOM 961 N N . CYS A 1 131 ? -3.578 0.471 20.626 1.00 79.38 131 CYS A N 1
ATOM 962 C CA . CYS A 1 131 ? -3.488 1.850 21.135 1.00 79.38 131 CYS A CA 1
ATOM 963 C C . CYS A 1 131 ? -4.176 2.075 22.484 1.00 79.38 131 CYS A C 1
ATOM 965 O O . CYS A 1 131 ? -4.351 3.217 22.904 1.00 79.38 131 CYS A O 1
ATOM 967 N N . GLY A 1 132 ? -4.566 1.006 23.172 1.00 85.44 132 GLY A N 1
ATOM 968 C CA . GLY A 1 132 ? -5.337 1.082 24.403 1.00 85.44 132 GLY A CA 1
ATOM 969 C C . GLY A 1 132 ? -6.823 1.337 24.151 1.00 85.44 132 GLY A C 1
ATOM 970 O O . GLY A 1 132 ? -7.359 1.090 23.068 1.00 85.44 132 GLY A O 1
ATOM 971 N N . ARG A 1 133 ? -7.498 1.800 25.200 1.00 88.75 133 ARG A N 1
ATOM 972 C CA . ARG A 1 133 ? -8.947 1.990 25.268 1.00 88.75 133 ARG A CA 1
ATOM 973 C C . ARG A 1 133 ? -9.248 3.390 25.776 1.00 88.75 133 ARG A C 1
ATOM 975 O O . ARG A 1 133 ? -8.612 3.829 26.733 1.00 88.75 133 ARG A O 1
ATOM 982 N N . ARG A 1 134 ? -10.250 4.047 25.195 1.00 91.06 134 ARG A N 1
ATOM 983 C CA . ARG A 1 134 ? -10.810 5.295 25.723 1.00 91.06 134 ARG A CA 1
ATOM 984 C C . ARG A 1 134 ? -12.309 5.176 25.923 1.00 91.06 134 ARG A C 1
ATOM 986 O O . ARG A 1 134 ? -12.991 4.454 25.197 1.00 91.06 134 ARG A O 1
ATOM 993 N N . ASN A 1 135 ? -12.797 5.885 26.929 1.00 90.56 135 ASN A N 1
ATOM 994 C CA . ASN A 1 135 ? -14.216 6.011 27.210 1.00 90.56 135 ASN A CA 1
ATOM 995 C C . ASN A 1 135 ? -14.612 7.468 26.996 1.00 90.56 135 ASN A C 1
ATOM 997 O O . ASN A 1 135 ? -13.915 8.372 27.452 1.00 90.56 135 ASN A O 1
ATOM 1001 N N . TYR A 1 136 ? -15.724 7.661 26.305 1.00 89.44 136 TYR A N 1
ATOM 1002 C CA . TYR A 1 136 ? -16.341 8.952 26.073 1.00 89.44 136 TYR A CA 1
ATOM 1003 C C . TYR A 1 136 ? -17.680 8.963 26.797 1.00 89.44 136 TYR A C 1
ATOM 1005 O O . TYR A 1 136 ? -18.580 8.185 26.468 1.00 89.44 136 TYR A O 1
ATOM 1013 N N . ASP A 1 137 ? -17.797 9.827 27.796 1.00 89.38 137 ASP A N 1
ATOM 1014 C CA . ASP A 1 137 ? -19.026 9.996 28.560 1.00 89.38 137 ASP A CA 1
ATOM 1015 C C . ASP A 1 137 ? -19.994 10.953 27.852 1.00 89.38 137 ASP A C 1
ATOM 1017 O O . ASP A 1 137 ? -19.606 11.742 26.986 1.00 89.38 137 ASP A O 1
ATOM 1021 N N . ARG A 1 138 ? -21.269 10.902 28.252 1.00 87.25 138 ARG A N 1
ATOM 1022 C CA . ARG A 1 138 ? -22.365 11.744 27.734 1.00 87.25 138 ARG A CA 1
ATOM 1023 C C . ARG A 1 138 ? -22.659 11.534 26.242 1.00 87.25 138 ARG A C 1
ATOM 1025 O O . ARG A 1 138 ? -23.041 12.475 25.545 1.00 87.25 138 ARG A O 1
ATOM 1032 N N . VAL A 1 139 ? -22.498 10.300 25.761 1.00 85.88 139 VAL A N 1
ATOM 1033 C CA . VAL A 1 139 ? -22.908 9.889 24.409 1.00 85.88 139 VAL A CA 1
ATOM 1034 C C . VAL A 1 139 ? -24.317 9.295 24.462 1.00 85.88 139 VAL A C 1
ATOM 1036 O O . VAL A 1 139 ? -24.495 8.129 24.822 1.00 85.88 139 VAL A O 1
ATOM 1039 N N . ASP A 1 140 ? -25.314 10.114 24.131 1.00 88.00 140 ASP A N 1
ATOM 1040 C CA . ASP A 1 140 ? -26.702 9.685 23.936 1.00 88.00 140 ASP A CA 1
ATOM 1041 C C . ASP A 1 140 ? -26.921 9.029 22.555 1.00 88.00 140 ASP A C 1
ATOM 1043 O O . ASP A 1 140 ? -26.012 8.925 21.727 1.00 88.00 140 ASP A O 1
ATOM 1047 N N . GLU A 1 141 ? -28.144 8.559 22.313 1.00 84.69 141 GLU A N 1
ATOM 1048 C CA . GLU A 1 141 ? -28.527 7.865 21.080 1.00 84.69 141 GLU A CA 1
ATOM 1049 C C . GLU A 1 141 ? -28.460 8.768 19.830 1.00 84.69 141 GLU A C 1
ATOM 1051 O O . GLU A 1 141 ? -28.064 8.305 18.757 1.00 84.69 141 GLU A O 1
ATOM 1056 N N . LYS A 1 142 ? -28.754 10.073 19.960 1.00 86.31 142 LYS A N 1
ATOM 1057 C CA . LYS A 1 142 ? -28.674 11.045 18.852 1.00 86.31 142 LYS A CA 1
ATOM 1058 C C . LYS A 1 142 ? -27.217 11.248 18.433 1.00 86.31 142 LYS A C 1
ATOM 1060 O O . LYS A 1 142 ? -26.900 11.181 17.242 1.00 86.31 142 LYS A O 1
ATOM 1065 N N . LYS A 1 143 ? -26.313 11.420 19.400 1.00 84.88 143 LYS A N 1
ATOM 1066 C CA . LYS A 1 143 ? -24.863 11.519 19.156 1.00 84.88 143 LYS A CA 1
ATOM 1067 C C . LYS A 1 143 ? -24.305 10.252 18.553 1.00 84.88 143 LYS A C 1
ATOM 1069 O O . LYS A 1 143 ? -23.487 10.309 17.639 1.00 84.88 143 LYS A O 1
ATOM 1074 N N . LEU A 1 144 ? -24.759 9.109 19.045 1.00 85.56 144 LEU A N 1
ATOM 1075 C CA . LEU A 1 144 ? -24.352 7.832 18.503 1.00 85.56 144 LEU A CA 1
ATOM 1076 C C . LEU A 1 144 ? -24.727 7.694 17.019 1.00 85.56 144 LEU A C 1
ATOM 1078 O O . LEU A 1 144 ? -23.886 7.307 16.206 1.00 85.56 144 LEU A O 1
ATOM 1082 N N . ALA A 1 145 ? -25.959 8.051 16.652 1.00 85.44 145 ALA A N 1
ATOM 1083 C CA . ALA A 1 145 ? -26.391 8.038 15.258 1.00 85.44 145 ALA A CA 1
ATOM 1084 C C . ALA A 1 145 ? -25.534 8.977 14.387 1.00 85.44 145 ALA A C 1
ATOM 1086 O O . ALA A 1 145 ? -25.142 8.606 13.277 1.00 85.44 145 ALA A O 1
ATOM 1087 N N . ALA A 1 146 ? -25.173 10.156 14.909 1.00 85.75 146 ALA A N 1
ATOM 1088 C CA . ALA A 1 146 ? -24.276 11.091 14.231 1.00 85.75 146 ALA A CA 1
ATOM 1089 C C . ALA A 1 146 ? -22.858 10.518 14.037 1.00 85.75 146 ALA A C 1
ATOM 1091 O O . ALA A 1 146 ? -22.298 10.653 12.948 1.00 85.75 146 ALA A O 1
ATOM 1092 N N . ILE A 1 147 ? -22.308 9.818 15.039 1.00 85.62 147 ILE A N 1
ATOM 1093 C CA . ILE A 1 147 ? -21.011 9.121 14.946 1.00 85.62 147 ILE A CA 1
ATOM 1094 C C . ILE A 1 147 ? -21.042 8.080 13.828 1.00 85.62 147 ILE A C 1
ATOM 1096 O O . ILE A 1 147 ? -20.173 8.080 12.957 1.00 85.62 147 ILE A O 1
ATOM 1100 N N . ILE A 1 148 ? -22.052 7.206 13.825 1.00 86.12 148 ILE A N 1
ATOM 1101 C CA . ILE A 1 148 ? -22.177 6.142 12.819 1.00 86.12 148 ILE A CA 1
ATOM 1102 C C . ILE A 1 148 ? -22.311 6.746 11.418 1.00 86.12 148 ILE A C 1
ATOM 1104 O O . ILE A 1 148 ? -21.659 6.276 10.482 1.00 86.12 148 ILE A O 1
ATOM 1108 N N . LYS A 1 149 ? -23.108 7.811 11.271 1.00 86.69 149 LYS A N 1
ATOM 1109 C CA . LYS A 1 149 ? -23.247 8.534 10.004 1.00 86.69 149 LYS A CA 1
ATOM 1110 C C . LYS A 1 149 ? -21.909 9.117 9.540 1.00 86.69 149 LYS A C 1
ATOM 1112 O O . LYS A 1 149 ? -21.506 8.852 8.414 1.00 86.69 149 LYS A O 1
ATOM 1117 N N . ALA A 1 150 ? -21.196 9.840 10.403 1.00 82.88 150 ALA A N 1
ATOM 1118 C CA . ALA A 1 150 ? -19.907 10.445 10.064 1.00 82.88 150 ALA A CA 1
ATOM 1119 C C . ALA A 1 150 ? -18.852 9.397 9.667 1.00 82.88 150 ALA A C 1
ATOM 1121 O O . ALA A 1 150 ? -18.075 9.618 8.736 1.00 82.88 150 ALA A O 1
ATOM 1122 N N . LEU A 1 151 ? -18.841 8.237 10.331 1.00 85.56 151 LEU A N 1
ATOM 1123 C CA . LEU A 1 151 ? -17.967 7.119 9.972 1.00 85.56 151 LEU A CA 1
ATOM 1124 C C . LEU A 1 151 ? -18.297 6.565 8.578 1.00 85.56 151 LEU A C 1
ATOM 1126 O O . LEU A 1 151 ? -17.390 6.377 7.766 1.00 85.56 151 LEU A O 1
ATOM 1130 N N . ARG A 1 152 ? -19.582 6.354 8.269 1.00 83.69 152 ARG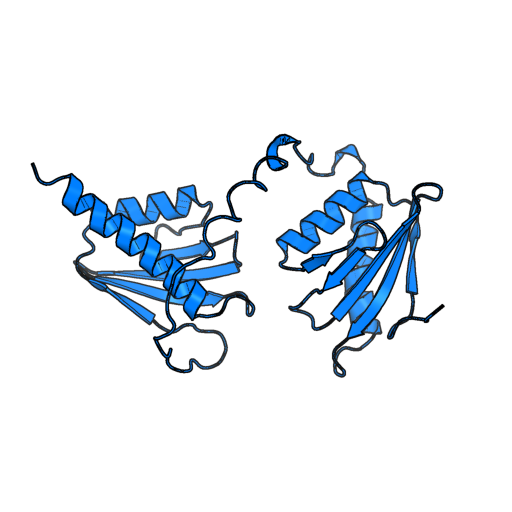 A N 1
ATOM 1131 C CA . ARG A 1 152 ? -20.025 5.880 6.945 1.00 83.69 152 ARG A CA 1
ATOM 1132 C C . ARG A 1 152 ? -19.740 6.896 5.836 1.00 83.69 152 ARG A C 1
ATOM 1134 O O . ARG A 1 152 ? -19.254 6.500 4.780 1.00 83.69 152 ARG A O 1
ATOM 1141 N N . ASP A 1 153 ? -19.958 8.186 6.093 1.00 83.25 153 ASP A N 1
ATOM 1142 C CA . ASP A 1 153 ? -19.650 9.275 5.152 1.00 83.25 153 ASP A CA 1
ATOM 1143 C C . ASP A 1 153 ? -18.140 9.314 4.819 1.00 83.25 153 ASP A C 1
ATOM 1145 O O . ASP A 1 153 ? -17.745 9.611 3.693 1.00 83.25 153 ASP A O 1
ATOM 1149 N N . ASN A 1 154 ? -17.286 8.901 5.765 1.00 77.12 154 ASN A N 1
ATOM 1150 C CA . ASN A 1 154 ? -15.841 8.723 5.574 1.00 77.12 154 ASN A CA 1
ATOM 1151 C C . ASN A 1 154 ? -15.442 7.339 5.024 1.00 77.12 154 ASN A C 1
ATOM 1153 O O . ASN A 1 154 ? -14.274 6.950 5.105 1.00 77.12 154 ASN A O 1
ATOM 1157 N N . ARG A 1 155 ? -16.392 6.592 4.446 1.00 83.50 155 ARG A N 1
ATOM 1158 C CA . ARG A 1 155 ? -16.195 5.248 3.872 1.00 83.50 155 ARG A CA 1
ATOM 1159 C C . ARG A 1 155 ? -15.680 4.202 4.873 1.00 83.50 155 ARG A C 1
ATOM 1161 O O . ARG A 1 155 ? -15.040 3.230 4.472 1.00 83.50 155 ARG A O 1
ATOM 1168 N N . ALA A 1 156 ? -15.938 4.371 6.170 1.00 84.88 156 ALA A N 1
ATOM 1169 C CA . ALA A 1 156 ? -15.678 3.310 7.137 1.00 84.88 156 ALA A CA 1
ATOM 1170 C C . ALA A 1 156 ? -16.766 2.231 7.049 1.00 84.88 156 ALA A C 1
ATOM 1172 O O . ALA A 1 156 ? -17.957 2.530 6.923 1.00 84.88 156 ALA A O 1
ATOM 1173 N N . VAL A 1 157 ? -16.360 0.967 7.156 1.00 83.62 157 VAL A N 1
ATOM 1174 C CA . VAL A 1 157 ? -17.290 -0.162 7.251 1.00 83.62 157 VAL A CA 1
ATOM 1175 C C . VAL A 1 157 ? -17.656 -0.340 8.719 1.00 83.62 157 VAL A C 1
ATOM 1177 O O . VAL A 1 157 ? -16.794 -0.662 9.532 1.00 83.62 157 VAL A O 1
ATOM 1180 N N . VAL A 1 158 ? -18.925 -0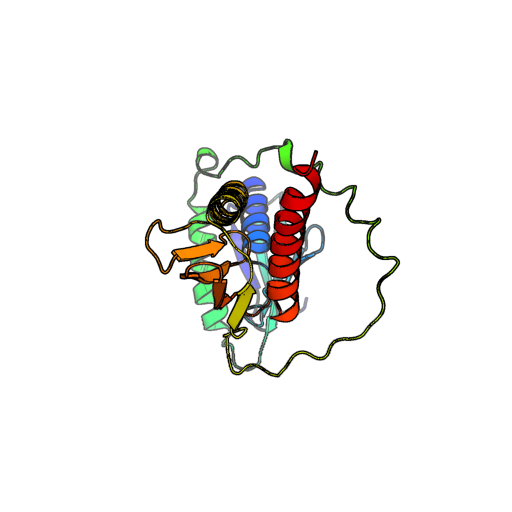.118 9.060 1.00 86.31 158 VAL A N 1
ATOM 1181 C CA . VAL A 1 158 ? -19.454 -0.259 10.425 1.00 86.31 158 VAL A CA 1
ATOM 1182 C C . VAL A 1 158 ? -20.397 -1.456 10.463 1.00 86.31 158 VAL A C 1
ATOM 1184 O O . VAL A 1 158 ? -21.348 -1.502 9.686 1.00 86.31 158 VAL A O 1
ATOM 1187 N N . THR A 1 159 ? -20.159 -2.420 11.352 1.00 86.00 159 THR A N 1
ATOM 1188 C CA . THR A 1 159 ? -21.104 -3.528 11.573 1.00 86.00 159 THR A CA 1
ATOM 1189 C C . THR A 1 159 ? -22.260 -3.077 12.459 1.00 86.00 159 THR A C 1
ATOM 1191 O O . THR A 1 159 ? -22.004 -2.453 13.482 1.00 86.00 159 THR A O 1
ATOM 1194 N N . ASP A 1 160 ? -23.497 -3.476 12.160 1.00 75.56 160 ASP A N 1
ATOM 1195 C CA . ASP A 1 160 ? -24.701 -3.015 12.880 1.00 75.56 160 ASP A CA 1
ATOM 1196 C C . ASP A 1 160 ? -24.959 -3.699 14.244 1.00 75.56 160 ASP A C 1
ATOM 1198 O O . ASP A 1 160 ? -25.999 -3.493 14.864 1.00 75.56 160 ASP A O 1
ATOM 1202 N N . ASN A 1 161 ? -24.006 -4.478 14.764 1.00 78.38 161 ASN A N 1
ATOM 1203 C CA . ASN A 1 161 ? -24.143 -5.203 16.033 1.00 78.38 161 ASN A CA 1
ATOM 1204 C C . ASN A 1 161 ? -23.270 -4.566 17.120 1.00 78.38 161 ASN A C 1
ATOM 1206 O O . ASN A 1 161 ? -22.125 -4.252 16.838 1.00 78.38 161 ASN A O 1
ATOM 1210 N N . ASN A 1 162 ? -23.772 -4.408 18.351 1.00 75.00 162 ASN A N 1
ATOM 1211 C CA . ASN A 1 162 ? -22.981 -3.973 19.515 1.00 75.00 162 ASN A CA 1
ATOM 1212 C C . ASN A 1 162 ? -22.270 -5.196 20.144 1.00 75.00 162 ASN A C 1
ATOM 1214 O O . ASN A 1 162 ? -22.970 -6.111 20.586 1.00 75.00 162 ASN A O 1
ATOM 1218 N N . PRO A 1 163 ? -20.924 -5.249 20.225 1.00 77.88 163 PRO A N 1
ATOM 1219 C CA . PRO A 1 163 ? -19.962 -4.185 19.918 1.00 77.88 163 PRO A CA 1
ATOM 1220 C C . PRO A 1 163 ? -19.752 -3.966 18.417 1.00 77.88 163 PRO A C 1
ATOM 1222 O O . PRO A 1 163 ? -19.504 -4.920 17.677 1.00 77.88 163 PRO A O 1
ATOM 1225 N N . TRP A 1 164 ? -19.801 -2.702 17.990 1.00 83.88 164 TRP A N 1
ATOM 1226 C CA . TRP A 1 164 ? -19.585 -2.321 16.599 1.00 83.88 164 TRP A CA 1
ATOM 1227 C C . TRP A 1 164 ? -18.119 -2.488 16.241 1.00 83.88 164 TRP A C 1
ATOM 1229 O O . TRP A 1 164 ? -17.238 -1.957 16.916 1.00 83.88 164 TRP A O 1
ATOM 1239 N N . ASN A 1 165 ? -17.859 -3.182 15.142 1.00 84.38 165 ASN A N 1
ATOM 1240 C CA . ASN A 1 165 ? -16.555 -3.194 14.511 1.00 84.38 165 ASN A CA 1
ATOM 1241 C C . ASN A 1 165 ? -16.551 -2.122 13.423 1.00 84.38 165 ASN A C 1
ATOM 1243 O O . ASN A 1 165 ? -17.441 -2.095 12.569 1.00 84.38 165 ASN A O 1
ATOM 1247 N N . VAL A 1 166 ? -15.564 -1.235 13.486 1.00 83.69 166 VAL A N 1
ATOM 1248 C CA . VAL A 1 166 ? -15.362 -0.151 12.528 1.00 83.69 166 VAL A CA 1
ATOM 1249 C C . VAL A 1 166 ? -14.035 -0.398 11.828 1.00 83.69 166 VAL A C 1
ATOM 1251 O O . VAL A 1 166 ? -12.980 -0.358 12.463 1.00 83.69 166 VAL A O 1
ATOM 1254 N N . ASP A 1 167 ? -14.083 -0.658 10.526 1.00 84.19 167 ASP A N 1
ATOM 1255 C CA . ASP A 1 167 ? -12.893 -0.777 9.686 1.00 84.19 167 ASP A CA 1
ATOM 1256 C C . ASP A 1 167 ? -12.746 0.485 8.831 1.00 84.19 167 ASP A C 1
ATOM 1258 O O . ASP A 1 167 ? -13.564 0.776 7.950 1.00 84.19 167 ASP A O 1
ATOM 1262 N N . THR A 1 168 ? -11.716 1.273 9.132 1.00 78.19 168 THR A N 1
ATOM 1263 C CA . THR A 1 168 ? -11.401 2.483 8.373 1.00 78.19 168 THR A CA 1
ATOM 1264 C C . THR A 1 168 ? -10.524 2.107 7.179 1.00 78.19 168 THR A C 1
ATOM 1266 O O . THR A 1 168 ? -9.297 2.025 7.273 1.00 78.19 168 THR A O 1
ATOM 1269 N N . GLN A 1 169 ? -11.152 1.914 6.016 1.00 70.69 169 GLN A N 1
ATOM 1270 C CA . GLN A 1 169 ? -10.445 1.516 4.789 1.00 70.69 169 GLN A CA 1
ATOM 1271 C C . GLN A 1 169 ? -9.301 2.475 4.422 1.00 70.69 169 GLN A C 1
ATOM 1273 O O . GLN A 1 169 ? -8.278 2.051 3.895 1.00 70.69 169 GLN A O 1
ATOM 1278 N N . LYS A 1 170 ? -9.451 3.766 4.743 1.00 66.00 170 LYS A N 1
ATOM 1279 C CA . LYS A 1 170 ? -8.488 4.823 4.406 1.00 66.00 170 LYS A CA 1
ATOM 1280 C C . LYS A 1 170 ? -7.155 4.720 5.161 1.00 66.00 170 LYS A C 1
ATOM 1282 O O . LYS A 1 170 ? -6.139 5.166 4.643 1.00 66.00 170 LYS A O 1
ATOM 1287 N N . HIS A 1 171 ? -7.149 4.157 6.371 1.00 66.25 171 HIS A N 1
ATOM 1288 C CA . HIS A 1 171 ? -5.968 4.169 7.248 1.00 66.25 171 HIS A CA 1
ATOM 1289 C C . HIS A 1 171 ? -5.582 2.785 7.788 1.00 66.25 171 HIS A C 1
ATOM 1291 O O . HIS A 1 171 ? -4.590 2.661 8.509 1.00 66.25 171 HIS A O 1
ATOM 1297 N N . GLY A 1 172 ? -6.343 1.738 7.449 1.00 78.56 172 GLY A N 1
ATOM 1298 C CA . GLY A 1 172 ? -6.108 0.385 7.952 1.00 78.56 172 GLY A CA 1
ATOM 1299 C C . GLY A 1 172 ? -6.236 0.293 9.475 1.00 78.56 172 GLY A C 1
ATOM 1300 O O . GLY A 1 172 ? -5.544 -0.507 10.107 1.00 78.56 172 GLY A O 1
ATOM 1301 N N . VAL A 1 173 ? -7.065 1.152 10.082 1.00 83.38 173 VAL A N 1
ATOM 1302 C CA . VAL A 1 173 ? -7.346 1.123 11.521 1.00 83.38 173 VAL A CA 1
ATOM 1303 C C . VAL A 1 173 ? -8.658 0.389 11.752 1.00 83.38 173 VAL A C 1
ATOM 1305 O O . VAL A 1 173 ? -9.697 0.761 11.204 1.00 83.38 173 VAL A O 1
ATOM 1308 N N . LYS A 1 174 ? -8.587 -0.634 12.599 1.00 85.88 174 LYS A N 1
ATOM 1309 C CA . LYS A 1 174 ? -9.706 -1.420 13.097 1.00 85.88 174 LYS A CA 1
ATOM 1310 C C . LYS A 1 174 ? -10.017 -0.972 14.514 1.00 85.88 174 LYS A C 1
ATOM 1312 O O . LYS A 1 174 ? -9.168 -1.027 15.408 1.00 85.88 174 LYS A O 1
ATOM 1317 N N . LEU A 1 175 ? -11.243 -0.518 14.706 1.00 89.75 175 LEU A N 1
ATOM 1318 C CA . LEU A 1 175 ? -11.761 -0.096 15.995 1.00 89.75 175 LEU A CA 1
ATOM 1319 C C . LEU A 1 175 ? -12.885 -1.040 16.405 1.00 89.75 175 LEU A C 1
ATOM 1321 O O . LEU A 1 175 ? -13.649 -1.530 15.573 1.00 89.75 175 LEU A O 1
ATOM 1325 N N . GLN A 1 176 ? -13.011 -1.249 17.704 1.00 87.75 176 GLN A N 1
ATOM 1326 C CA . GLN A 1 176 ? -14.181 -1.849 18.310 1.00 87.75 176 GLN A CA 1
ATOM 1327 C C . GLN A 1 176 ? -14.807 -0.823 19.246 1.00 87.75 176 GLN A C 1
ATOM 1329 O O . GLN A 1 176 ? -14.157 -0.330 20.168 1.00 87.75 176 GLN A O 1
ATOM 1334 N N . ALA A 1 177 ? -16.066 -0.489 18.999 1.00 89.00 177 ALA A N 1
ATOM 1335 C CA . ALA A 1 177 ? -16.828 0.456 19.790 1.00 89.00 177 ALA A CA 1
ATOM 1336 C C . ALA A 1 177 ? -17.966 -0.273 20.509 1.00 89.00 177 ALA A C 1
ATOM 1338 O O . ALA A 1 177 ? -18.747 -1.000 19.901 1.00 89.00 177 ALA A O 1
ATOM 1339 N N . ARG A 1 178 ? -18.067 -0.083 21.822 1.00 89.75 178 ARG A N 1
ATOM 1340 C CA . ARG A 1 178 ? -19.154 -0.609 22.645 1.00 89.75 178 ARG A CA 1
ATOM 1341 C C . ARG A 1 178 ? -19.881 0.553 23.283 1.00 89.75 178 ARG A C 1
ATOM 1343 O O . ARG A 1 178 ? -19.282 1.308 24.047 1.00 89.75 178 ARG A O 1
ATOM 1350 N N . TRP A 1 179 ? -21.170 0.661 23.008 1.00 89.69 179 TRP A N 1
ATOM 1351 C CA . TRP A 1 179 ? -22.017 1.642 23.666 1.00 89.69 179 TRP A CA 1
ATOM 1352 C C . TRP A 1 179 ? -22.778 1.018 24.832 1.00 89.69 179 TRP A C 1
ATOM 1354 O O . TRP A 1 179 ? -23.259 -0.118 24.761 1.00 89.69 179 TRP A O 1
ATOM 1364 N N . SER A 1 180 ? -22.835 1.789 25.908 1.00 87.12 180 SER A N 1
ATOM 1365 C CA . SER A 1 180 ? -23.637 1.618 27.114 1.00 87.12 180 SER A CA 1
ATOM 1366 C C . SER A 1 180 ? -24.394 2.932 27.324 1.00 87.12 180 SER A C 1
ATOM 1368 O O . SER A 1 180 ? -23.889 3.967 26.880 1.00 87.12 180 SER A O 1
ATOM 1370 N N . PRO A 1 181 ? -25.549 2.950 28.015 1.00 85.12 181 PRO A N 1
ATOM 1371 C CA . PRO A 1 181 ? -26.226 4.202 28.335 1.00 85.12 181 PRO A CA 1
ATOM 1372 C C . PRO A 1 181 ? -25.238 5.229 28.906 1.00 85.12 181 PRO A C 1
ATOM 1374 O O . PRO A 1 181 ? -24.589 4.967 29.918 1.00 85.12 181 PRO A O 1
ATOM 1377 N N . ASN A 1 182 ? -25.102 6.363 28.213 1.00 81.75 182 ASN A N 1
ATOM 1378 C CA . ASN A 1 182 ? -24.211 7.492 28.512 1.00 81.75 182 ASN A CA 1
ATOM 1379 C C . ASN A 1 182 ? -22.696 7.277 28.363 1.00 81.75 182 ASN A C 1
ATOM 1381 O O . ASN A 1 182 ? -21.956 8.230 28.613 1.00 81.75 182 ASN A O 1
ATOM 1385 N N . THR A 1 183 ? -22.216 6.115 27.917 1.00 86.44 183 THR A N 1
ATOM 1386 C CA . THR A 1 183 ? -20.774 5.879 27.737 1.00 86.44 183 THR A CA 1
ATOM 1387 C C . THR A 1 183 ? -20.490 5.112 26.448 1.00 86.44 183 THR A C 1
ATOM 1389 O O . THR A 1 183 ? -20.933 3.976 26.261 1.00 86.44 183 THR A O 1
ATOM 1392 N N . LEU A 1 184 ? -19.677 5.707 25.576 1.00 88.50 184 LEU A N 1
ATOM 1393 C CA . LEU A 1 184 ? -19.105 5.055 24.402 1.00 88.50 184 LEU A CA 1
ATOM 1394 C C . LEU A 1 184 ? -17.671 4.626 24.704 1.00 88.50 184 LEU A C 1
ATOM 1396 O O . LEU A 1 184 ? -16.800 5.450 24.964 1.00 88.50 184 LEU A O 1
ATOM 1400 N N . SER A 1 185 ? -17.412 3.329 24.642 1.00 89.06 185 SER A N 1
ATOM 1401 C CA . SER A 1 185 ? -16.083 2.769 24.843 1.00 89.06 185 SER A CA 1
ATOM 1402 C C . SER A 1 185 ? -15.466 2.385 23.507 1.00 89.06 185 SER A C 1
ATOM 1404 O O . SER A 1 185 ? -16.027 1.551 22.802 1.00 89.06 185 SER A O 1
ATOM 1406 N N . VAL A 1 186 ? -14.319 2.967 23.165 1.00 88.81 186 VAL A N 1
ATOM 1407 C CA . VAL A 1 186 ? -13.608 2.713 21.906 1.00 88.81 186 VAL A CA 1
ATOM 1408 C C . VAL A 1 186 ? -12.286 2.019 22.208 1.00 88.81 186 VAL A C 1
ATOM 1410 O O . VAL A 1 186 ? -11.509 2.458 23.059 1.00 88.81 186 VAL A O 1
ATOM 1413 N N . ILE A 1 187 ? -12.034 0.918 21.511 1.00 89.25 187 ILE A N 1
ATOM 1414 C CA . ILE A 1 187 ? -10.807 0.130 21.586 1.00 89.25 187 ILE A CA 1
ATOM 1415 C C . ILE A 1 187 ? -10.205 0.085 20.187 1.00 89.25 187 ILE A C 1
ATOM 1417 O O . ILE A 1 187 ? -10.891 -0.259 19.227 1.00 89.25 187 ILE A O 1
ATOM 1421 N N . VAL A 1 188 ? -8.918 0.398 20.065 1.00 86.75 188 VAL A N 1
ATOM 1422 C CA . VAL A 1 188 ? -8.183 0.196 18.812 1.00 86.75 188 VAL A CA 1
ATOM 1423 C C . VAL A 1 188 ? -7.700 -1.252 18.786 1.00 86.75 188 VAL A C 1
ATOM 1425 O O . VAL A 1 188 ? -6.760 -1.604 19.500 1.00 86.75 188 VAL A O 1
ATOM 1428 N N . THR A 1 189 ? -8.375 -2.099 18.009 1.00 83.56 189 THR A N 1
ATOM 1429 C CA . THR A 1 189 ? -8.118 -3.550 17.938 1.00 83.56 189 THR A CA 1
ATOM 1430 C C . THR A 1 189 ? -7.115 -3.923 16.855 1.00 83.56 189 THR A C 1
ATOM 1432 O O . THR A 1 189 ? -6.535 -5.005 16.891 1.00 83.56 189 THR A O 1
ATOM 1435 N N . GLY A 1 190 ? -6.879 -3.022 15.908 1.00 78.56 190 GLY A N 1
ATOM 1436 C CA . GLY A 1 190 ? -5.820 -3.145 14.925 1.00 78.56 190 GLY A CA 1
ATOM 1437 C C . GLY A 1 190 ? -5.505 -1.784 14.338 1.00 78.56 190 GLY A C 1
ATOM 1438 O O . GLY A 1 190 ? -6.375 -0.930 14.198 1.00 78.56 190 GLY A O 1
ATOM 1439 N N . LYS A 1 191 ? -4.251 -1.561 13.992 1.00 75.94 191 LYS A N 1
ATOM 1440 C CA . LYS A 1 191 ? -3.839 -0.360 13.278 1.00 75.94 191 LYS A CA 1
ATOM 1441 C C . LYS A 1 191 ? -2.741 -0.720 12.310 1.00 75.94 191 LYS A C 1
ATOM 1443 O O . LYS A 1 191 ? -1.972 -1.650 12.557 1.00 75.94 191 LYS A O 1
ATOM 1448 N N . ASN A 1 192 ? -2.609 0.082 11.268 1.00 68.62 192 ASN A N 1
ATOM 1449 C CA . ASN A 1 192 ? -1.378 0.092 10.511 1.00 68.62 192 ASN A CA 1
ATOM 1450 C C . ASN A 1 192 ? -0.231 0.551 11.438 1.00 68.62 192 ASN A C 1
ATOM 1452 O O . ASN A 1 192 ? -0.383 1.522 12.190 1.00 68.62 192 ASN A O 1
ATOM 1456 N N . PHE A 1 193 ? 0.907 -0.152 11.432 1.00 60.97 193 PHE A N 1
ATOM 1457 C CA . PHE A 1 193 ? 2.026 0.116 12.352 1.00 60.97 193 PHE A CA 1
ATOM 1458 C C . PHE A 1 193 ? 2.512 1.575 12.272 1.00 60.97 193 PHE A C 1
ATOM 1460 O O . PHE A 1 193 ? 2.968 2.116 13.278 1.00 60.97 193 PHE A O 1
ATOM 1467 N N . TYR A 1 194 ? 2.291 2.222 11.125 1.00 64.94 194 TYR A N 1
ATOM 1468 C CA . TYR A 1 194 ? 2.739 3.569 10.767 1.00 64.94 194 TYR A CA 1
ATOM 1469 C C . TYR A 1 194 ? 1.919 4.711 11.341 1.00 64.94 194 TYR A C 1
ATOM 1471 O O . TYR A 1 194 ? 2.422 5.827 11.378 1.00 64.94 194 TYR A O 1
ATOM 1479 N N . VAL A 1 195 ? 0.694 4.460 11.810 1.00 71.00 195 VAL A N 1
ATOM 1480 C CA . VAL A 1 195 ? -0.083 5.513 12.469 1.00 71.00 195 VAL A CA 1
ATOM 1481 C C . VAL A 1 195 ? 0.228 5.452 13.964 1.00 71.00 195 VAL A C 1
ATOM 1483 O O . VAL A 1 195 ? -0.151 4.469 14.622 1.00 71.00 195 VAL A O 1
ATOM 1486 N N . PRO A 1 196 ? 0.959 6.427 14.537 1.00 80.75 196 PRO A N 1
ATOM 1487 C CA . PRO A 1 196 ? 1.217 6.442 15.965 1.00 80.75 196 PRO A CA 1
ATOM 1488 C C . PRO A 1 196 ? -0.113 6.530 16.711 1.00 80.75 196 PRO A C 1
ATOM 1490 O O . PRO A 1 196 ? -1.057 7.188 16.280 1.00 80.75 196 PRO A O 1
ATOM 1493 N N . CYS A 1 197 ? -0.195 5.871 17.864 1.00 80.25 197 CYS A N 1
ATOM 1494 C CA . CYS A 1 197 ? -1.431 5.849 18.641 1.00 80.25 197 CYS A CA 1
ATOM 1495 C C . CYS A 1 197 ? -1.924 7.244 19.029 1.00 80.25 197 CYS A C 1
ATOM 1497 O O . CYS A 1 197 ? -3.129 7.456 19.105 1.00 80.25 197 CYS A O 1
ATOM 1499 N N . GLY A 1 198 ? -1.008 8.199 19.214 1.00 84.12 198 GLY A N 1
ATOM 1500 C CA . GLY A 1 198 ? -1.360 9.598 19.440 1.00 84.12 198 GLY A CA 1
ATOM 1501 C C . GLY A 1 198 ? -2.157 10.207 18.287 1.00 84.12 198 GLY A C 1
ATOM 1502 O O . GLY A 1 198 ? -3.125 10.908 18.541 1.00 84.12 198 GLY A O 1
ATOM 1503 N N . GLU A 1 199 ? -1.817 9.894 17.037 1.00 82.69 199 GLU A N 1
ATOM 1504 C CA . GLU A 1 199 ? -2.523 10.416 15.860 1.00 82.69 199 GLU A CA 1
ATOM 1505 C C . GLU A 1 199 ? -3.886 9.743 15.666 1.00 82.69 199 GLU A C 1
ATOM 1507 O O . GLU A 1 199 ? -4.873 10.424 15.396 1.00 82.69 199 GLU A O 1
ATOM 1512 N N . VAL A 1 200 ? -3.976 8.426 15.907 1.00 84.25 200 VAL A N 1
ATOM 1513 C CA . VAL A 1 200 ? -5.270 7.720 15.926 1.00 84.25 200 VAL A CA 1
ATOM 1514 C C . VAL A 1 200 ? -6.202 8.358 16.956 1.00 84.25 200 VAL A C 1
ATOM 1516 O O . VAL A 1 200 ? -7.337 8.700 16.630 1.00 84.25 200 VAL A O 1
ATOM 1519 N N . TRP A 1 201 ? -5.723 8.549 18.188 1.00 87.94 201 TRP A N 1
ATOM 1520 C CA . TRP A 1 201 ? -6.538 9.143 19.244 1.00 87.94 201 TRP A CA 1
ATOM 1521 C C . TRP A 1 201 ? -6.867 10.604 18.989 1.00 87.94 201 TRP A C 1
ATOM 1523 O O . TRP A 1 201 ? -8.003 10.984 19.233 1.00 87.94 201 TRP A O 1
ATOM 1533 N N . LYS A 1 202 ? -5.935 11.391 18.442 1.00 87.81 202 LYS A N 1
ATOM 1534 C CA . LYS A 1 202 ? -6.187 12.785 18.067 1.00 87.81 202 LYS A CA 1
ATOM 1535 C C . LYS A 1 202 ? -7.372 12.893 17.106 1.00 87.81 202 LYS A C 1
ATOM 1537 O O . LYS A 1 202 ? -8.289 13.660 17.369 1.00 87.81 202 LYS A O 1
ATOM 1542 N N . ASN A 1 203 ? -7.401 12.072 16.057 1.00 84.06 203 ASN A N 1
ATOM 1543 C CA . ASN A 1 203 ? -8.497 12.086 15.085 1.00 84.06 203 ASN A CA 1
ATOM 1544 C C . ASN A 1 203 ? -9.835 11.651 15.706 1.00 84.06 203 ASN A C 1
ATOM 1546 O O . ASN A 1 203 ? -10.884 12.204 15.378 1.00 84.06 203 ASN A O 1
ATOM 1550 N N . ILE A 1 204 ? -9.813 10.663 16.611 1.00 85.81 204 ILE A N 1
ATOM 1551 C CA . ILE A 1 204 ? -11.022 10.234 17.332 1.00 85.81 204 ILE A CA 1
ATOM 1552 C C . ILE A 1 204 ? -11.498 11.350 18.273 1.00 85.81 204 ILE A C 1
ATOM 1554 O O . ILE A 1 204 ? -12.689 11.645 18.306 1.00 85.81 204 ILE A O 1
ATOM 1558 N N . ASP A 1 205 ? -10.595 11.997 19.008 1.00 87.25 205 ASP A N 1
ATOM 1559 C CA . ASP A 1 205 ? -10.932 13.080 19.933 1.00 87.25 205 ASP A CA 1
ATOM 1560 C C . ASP A 1 205 ? -11.484 14.309 19.193 1.00 87.25 205 ASP A C 1
ATOM 1562 O O . ASP A 1 205 ? -12.468 14.889 19.645 1.00 87.25 205 ASP A O 1
ATOM 1566 N N . GLU A 1 206 ? -10.915 14.673 18.039 1.00 86.75 206 GLU A N 1
ATOM 1567 C CA . GLU A 1 206 ? -11.429 15.752 17.180 1.00 86.75 206 GLU A CA 1
ATOM 1568 C C . GLU A 1 206 ? -12.845 15.447 16.673 1.00 86.75 206 GLU A C 1
ATOM 1570 O O . GLU A 1 206 ? -13.736 16.296 16.767 1.00 86.75 206 GLU A O 1
ATOM 1575 N N . LEU A 1 207 ? -13.090 14.215 16.207 1.00 83.69 207 LEU A N 1
ATOM 1576 C CA . LEU A 1 207 ? -14.427 13.769 15.808 1.00 83.69 207 LEU A CA 1
ATOM 1577 C C . LEU A 1 207 ? -15.415 13.895 16.977 1.00 83.69 207 LEU A C 1
ATOM 1579 O O . LEU A 1 207 ? -16.492 14.474 16.822 1.00 83.69 207 LEU A O 1
ATOM 1583 N N . MET A 1 208 ? -15.038 13.391 18.155 1.00 83.75 208 MET A N 1
ATOM 1584 C CA . MET A 1 208 ? -15.878 13.455 19.353 1.00 83.75 208 MET A CA 1
ATOM 1585 C C . MET A 1 208 ? -16.119 14.899 19.813 1.00 83.75 208 MET A C 1
ATOM 1587 O O . MET A 1 208 ? -17.234 15.215 20.229 1.00 83.75 208 MET A O 1
ATOM 1591 N N . GLY A 1 209 ? -15.130 15.785 19.682 1.00 84.31 209 GLY A N 1
ATOM 1592 C CA . GLY A 1 209 ? -15.260 17.213 19.971 1.00 84.31 209 GLY A CA 1
ATOM 1593 C C . GLY A 1 209 ? -16.271 17.909 19.058 1.00 84.31 209 GLY A C 1
ATOM 1594 O O . GLY A 1 209 ? -17.142 18.628 19.547 1.00 84.31 209 GLY A O 1
ATOM 1595 N N . HIS A 1 210 ? -16.235 17.637 17.748 1.00 82.31 210 HIS A N 1
ATOM 1596 C CA . HIS A 1 210 ? -17.239 18.160 16.812 1.00 82.31 210 HIS A CA 1
ATOM 1597 C C . HIS A 1 210 ? -18.654 17.692 17.160 1.00 82.31 210 HIS A C 1
ATOM 1599 O O . HIS A 1 210 ? -19.595 18.479 17.102 1.00 82.31 210 HIS A O 1
ATOM 1605 N N . ILE A 1 211 ? -18.813 16.433 17.570 1.00 78.19 211 ILE A N 1
ATOM 1606 C CA . ILE A 1 211 ? -20.122 15.896 17.956 1.00 78.19 211 ILE A CA 1
ATOM 1607 C C . ILE A 1 211 ? -20.622 16.516 19.262 1.00 78.19 211 ILE A C 1
ATOM 1609 O O . ILE A 1 211 ? -21.809 16.799 19.382 1.00 78.19 211 ILE A O 1
ATOM 1613 N N . GLN A 1 212 ? -19.741 16.767 20.231 1.00 79.12 212 GLN A N 1
ATOM 1614 C CA . GLN A 1 212 ? -20.114 17.474 21.460 1.00 79.12 212 GLN A CA 1
ATOM 1615 C C . GLN A 1 212 ? -20.527 18.926 21.189 1.00 79.12 212 GLN A C 1
ATOM 1617 O O . GLN A 1 212 ? -21.424 19.433 21.857 1.00 79.12 212 GLN A O 1
ATOM 1622 N N . ALA A 1 213 ? -19.922 19.582 20.197 1.00 78.56 213 ALA A N 1
ATOM 1623 C CA . ALA A 1 213 ? -20.296 20.937 19.801 1.00 78.56 213 ALA A CA 1
ATOM 1624 C C . ALA A 1 213 ? -21.681 21.013 19.127 1.00 78.56 213 ALA A C 1
ATOM 1626 O O . ALA A 1 213 ? -22.333 22.052 19.219 1.00 78.56 213 ALA A O 1
ATOM 1627 N N . LEU A 1 214 ? -22.164 19.926 18.505 1.00 70.94 214 LEU A N 1
ATOM 1628 C CA . LEU A 1 214 ? -23.514 19.876 17.922 1.00 70.94 214 LEU A CA 1
ATOM 1629 C C . LEU A 1 214 ? -24.618 20.059 18.976 1.00 70.94 214 LEU A C 1
ATOM 1631 O O . LEU A 1 214 ? -25.648 20.644 18.663 1.00 70.94 214 LEU A O 1
ATOM 1635 N N . ASP A 1 215 ? -24.394 19.636 20.223 1.00 64.94 215 ASP A N 1
ATOM 1636 C CA . ASP A 1 215 ? -25.346 19.875 21.317 1.00 64.94 215 ASP A CA 1
ATOM 1637 C C . ASP A 1 215 ? -25.452 21.353 21.690 1.00 64.94 215 ASP A C 1
ATOM 1639 O O . ASP A 1 215 ? -26.522 21.817 22.069 1.00 64.94 215 ASP A O 1
ATOM 1643 N N . ALA A 1 216 ? -24.346 22.098 21.609 1.00 61.62 216 ALA A N 1
ATOM 1644 C CA . ALA A 1 216 ? -24.320 23.506 21.993 1.00 61.62 216 ALA A CA 1
ATOM 1645 C C . ALA A 1 216 ? -25.048 24.400 20.976 1.00 61.62 216 ALA A C 1
ATOM 1647 O O . ALA A 1 216 ? -25.493 25.487 21.332 1.00 61.62 216 ALA A O 1
ATOM 1648 N N . ALA A 1 217 ? -25.174 23.944 19.727 1.00 59.25 217 ALA A N 1
ATOM 1649 C CA . ALA A 1 217 ? -25.848 24.672 18.655 1.00 59.25 217 ALA A CA 1
ATOM 1650 C C . ALA A 1 217 ? -27.376 24.461 18.627 1.00 59.25 217 ALA A C 1
ATOM 1652 O O . ALA A 1 217 ? -28.070 25.224 17.962 1.00 59.25 217 ALA A O 1
ATOM 1653 N N . ASP A 1 218 ? -27.891 23.451 19.340 1.00 53.03 218 ASP A N 1
ATOM 1654 C CA . ASP A 1 218 ? -29.324 23.106 19.427 1.00 53.03 218 ASP A CA 1
ATOM 1655 C C . ASP A 1 218 ? -29.978 23.623 20.735 1.00 53.03 218 ASP A C 1
ATOM 1657 O O . ASP A 1 218 ? -31.114 23.263 21.053 1.00 53.03 218 ASP A O 1
ATOM 1661 N N . VAL A 1 219 ? -29.274 24.460 21.514 1.00 43.19 219 VAL A N 1
ATOM 1662 C CA . VAL A 1 219 ? -29.845 25.178 22.667 1.00 43.19 219 VAL A CA 1
ATOM 1663 C C . VAL A 1 219 ? -30.431 26.508 22.163 1.00 43.19 219 VAL A C 1
ATOM 1665 O O . VAL A 1 219 ? -29.659 27.322 21.655 1.00 43.19 219 VAL A O 1
ATOM 1668 N N . PRO A 1 220 ? -31.758 26.726 22.247 1.00 49.66 220 PRO A N 1
ATOM 1669 C CA . PRO A 1 220 ? -32.401 27.964 21.797 1.00 49.66 220 PRO A CA 1
ATOM 1670 C C . PRO A 1 220 ? -31.975 29.201 22.598 1.00 49.66 220 PRO A C 1
ATOM 1672 O O . PRO A 1 220 ? -31.654 29.058 23.802 1.00 49.66 220 PRO A O 1
#

pLDDT: mean 78.09, std 19.29, range [26.12, 97.06]

Sequence (220 aa):
MSDGKCGTHTYPNIDQNKINAILQALRQSGSTVTGNNPWNVDTHNNGVKLQGSWNQATSVLAIIVTDKNWYVPCGKIWDTIDPLIRNVQQLAASELPALSADDADLAAPMAAALAAAPADLAAPQANDGMCGRRNYDRVDEKKLAAIIKALRDNRAVVTDNNPWNVDTQKHGVKLQARWSPNTLSVIVTGKNFYVPCGEVWKNIDELMGHIQALDAADVP

Secondary structure (DSSP, 8-state):
----TT-EEEESS--HHHHHHHHHHHHHTT-EEESSSSEEEE-STTSEEEEEEEETTTTEEEEEEEEE-TTS-HHHHHHHHHHHHHHHHHS-GGGS----GGGTTSSSSGGGS-S------PPPPPPTT---EEEEEEE-HHHHHHHHHHHHHTTEEE-SSSSEEEEETTTTEEEEEEEETEEEEEEEEE--TTS-HHHHHHHHHHHHHHHHHHHHHT--

Radius of gyration: 22.19 Å; chains: 1; bounding box: 58×42×54 Å

Foldseek 3Di:
DDQAPLGKDKDFQAAPLLVVLVVVVLVQQVWDWDDDAQIWTRSVLQQWIKTWHADNVGRMIMIGTRGGDPPDDSVNVCVVVVVVVVVSSPDDPVPRDPPPPVVPPPPPPPPPPPPDDDDDDDDDDDPDFWLAKDKDFQCDPVLVVVVVVVLVVQVWDWDPDPQIWTQRSRFRWIWTWHDDHGMIMIIGPGGDPPQPSVNVVVVVVVSVVVSVVVVVVPDD